Protein AF-A0A4Q3UW95-F1 (afdb_monomer_lite)

Foldseek 3Di:
DDDDDDDDDDPVVVVVCVVVVVVVVVVVVVLQVVLVPADQVFDKDCPPAQQFPDVVLVVVLLLLVLVQQVVVCVVPVAGDAPVCLPAPNQPPDVHPDHPPSFFDCLQVRFDPNDPPDPRRGWDQQLNDAAALQRHHDGRDDDVQAKAWGIKRPRSQKTWTWGAHSSRDIDTDIFGFMWTQISVRDTDTHTQQAWFWDDPDPPDIDTDHPRHPRDDPPTDGPVVVVVVVVVVVVVVVVVVPDPD

Secondary structure (DSSP, 8-state):
---------SHHHHHHHHHHHHHHHHHHHHHHHHHHTS-TT-EEESTT-PPPPPHHHHHHHHHHHHHHHHHHHHHHSSPPPHHHHSTTTTSSSS----HHHHB-GGGGG-TT--TTSS--B-B-GGGSSS-TTS----SSPPTT---EEEE-TTTTEEEEEEE-TTS-EEEEEEE-EEEEETTS-EEEE-GGGSEEEESSSS-EEEE-TT-TTPPTTPEEHHHHHHHHHHHHHHHHHHTS---

Radius of gyration: 25.53 Å; chains: 1; bounding box: 50×77×76 Å

pLDDT: mean 72.85, std 19.27, range [31.11, 97.69]

Sequence (243 aa):
MKRRPFVIVGIGLALGATLFGTLLLKRREQLRWYGQDVPESGLVLNPKGANPGDPLNAERDFARIYQGMIAFRKQFGRLPTAKELDVERLQSGPFPLRQEDLESPDYKLADGVKLDTDHKGYVYDYWVPPRLNGKPKPAYPAPGERDVWISSGDIYIRRHQVVYPDLHSEMNITGCYVVLWSDGKIERIKPGDV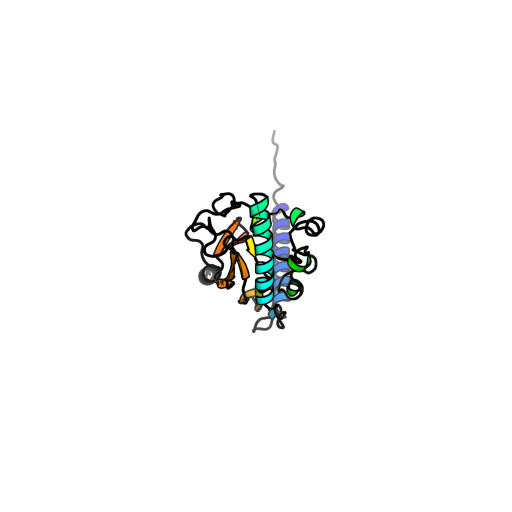LTYADSATSTSYTYPGAAGNPAGLVTQRENQKLVIAKMRDTKNKIVYAD

Structure (mmCIF, N/CA/C/O backbone):
data_AF-A0A4Q3UW95-F1
#
_entry.id   AF-A0A4Q3UW95-F1
#
loop_
_atom_site.group_PDB
_atom_site.id
_atom_site.type_symbol
_atom_site.label_atom_id
_atom_site.label_alt_id
_atom_site.label_comp_id
_atom_site.label_asym_id
_atom_site.label_entity_id
_atom_site.label_seq_id
_atom_site.pdbx_PDB_ins_code
_atom_site.Cartn_x
_atom_site.Cartn_y
_atom_site.Cartn_z
_atom_site.occupancy
_atom_site.B_iso_or_equiv
_atom_site.auth_seq_id
_atom_site.auth_comp_id
_atom_site.auth_asym_id
_atom_site.auth_atom_id
_atom_site.pdbx_PDB_model_num
ATOM 1 N N . MET A 1 1 ? 8.356 66.064 -43.106 1.00 42.41 1 MET A N 1
ATOM 2 C CA . MET A 1 1 ? 7.622 64.815 -43.429 1.00 42.41 1 MET A CA 1
ATOM 3 C C . MET A 1 1 ? 8.625 63.710 -43.748 1.00 42.41 1 MET A C 1
ATOM 5 O O . MET A 1 1 ? 9.659 64.027 -44.314 1.00 42.41 1 MET A O 1
ATOM 9 N N . LYS A 1 2 ? 8.268 62.455 -43.433 1.00 31.55 2 LYS A N 1
ATOM 10 C CA . LYS A 1 2 ? 8.994 61.175 -43.627 1.00 31.55 2 LYS A CA 1
ATOM 11 C C . LYS A 1 2 ? 9.946 60.732 -42.502 1.00 31.55 2 LYS A C 1
ATOM 13 O O . LYS A 1 2 ? 11.159 60.856 -42.587 1.00 31.55 2 LYS A O 1
ATOM 18 N N . ARG A 1 3 ? 9.342 60.096 -41.489 1.00 35.94 3 ARG A N 1
ATOM 19 C CA . ARG A 1 3 ? 9.960 59.011 -40.709 1.00 35.94 3 ARG A CA 1
ATOM 20 C C . ARG A 1 3 ? 10.053 57.759 -41.599 1.00 35.94 3 ARG A C 1
ATOM 22 O O . ARG A 1 3 ? 9.087 57.454 -42.296 1.00 35.94 3 ARG A O 1
ATOM 29 N N . ARG A 1 4 ? 11.166 57.026 -41.543 1.00 31.97 4 ARG A N 1
ATOM 30 C CA . ARG A 1 4 ? 11.250 55.610 -41.945 1.00 31.97 4 ARG A CA 1
ATOM 31 C C . ARG A 1 4 ? 11.573 54.782 -40.690 1.00 31.97 4 ARG A C 1
ATOM 33 O O . ARG A 1 4 ? 12.520 55.151 -39.999 1.00 31.97 4 ARG A O 1
ATOM 40 N N . PRO A 1 5 ? 10.805 53.728 -40.364 1.00 45.56 5 PRO A N 1
ATOM 41 C CA . PRO A 1 5 ? 11.199 52.693 -39.411 1.00 45.56 5 PRO A CA 1
ATOM 42 C C . PRO A 1 5 ? 11.880 51.520 -40.149 1.00 45.56 5 PRO A C 1
ATOM 44 O O . PRO A 1 5 ? 12.022 51.577 -41.368 1.00 45.56 5 PRO A O 1
ATOM 47 N N . PHE A 1 6 ? 12.226 50.460 -39.406 1.00 34.28 6 PHE A N 1
ATOM 48 C CA . PHE A 1 6 ? 12.934 49.226 -39.809 1.00 34.28 6 PHE A CA 1
ATOM 49 C C . PHE A 1 6 ? 14.462 49.415 -39.851 1.00 34.28 6 PHE A C 1
ATOM 51 O O . PHE A 1 6 ? 14.967 50.253 -40.581 1.00 34.28 6 PHE A O 1
ATOM 58 N N . VAL A 1 7 ? 15.269 48.734 -39.030 1.00 33.72 7 VAL A N 1
ATOM 59 C CA . VAL A 1 7 ? 15.366 47.274 -38.877 1.00 33.72 7 VAL A CA 1
ATOM 60 C C . VAL A 1 7 ? 15.800 46.912 -37.444 1.00 33.72 7 VAL A C 1
ATOM 62 O O . VAL A 1 7 ? 16.927 47.194 -37.057 1.00 33.72 7 VAL A O 1
ATOM 65 N N . ILE A 1 8 ? 14.944 46.233 -36.674 1.00 37.50 8 ILE A N 1
ATOM 66 C CA . ILE A 1 8 ? 15.361 45.354 -35.560 1.00 37.50 8 ILE A CA 1
ATOM 67 C C . ILE A 1 8 ? 14.500 44.088 -35.641 1.00 37.50 8 ILE A C 1
ATOM 69 O O . ILE A 1 8 ? 13.637 43.838 -34.813 1.00 37.50 8 ILE A O 1
ATOM 73 N N . VAL A 1 9 ? 14.685 43.304 -36.700 1.00 41.56 9 VAL A N 1
ATOM 74 C CA . VAL A 1 9 ? 14.233 41.908 -36.762 1.00 41.56 9 VAL A CA 1
ATOM 75 C C . VAL A 1 9 ? 15.317 41.171 -37.534 1.00 41.56 9 VAL A C 1
ATOM 77 O O . VAL A 1 9 ? 15.365 41.221 -38.755 1.00 41.56 9 VAL A O 1
ATOM 80 N N . GLY A 1 10 ? 16.272 40.585 -36.821 1.00 35.28 10 GLY A N 1
ATOM 81 C CA . GLY A 1 10 ? 17.381 39.870 -37.460 1.00 35.28 10 GLY A CA 1
ATOM 82 C C . GLY A 1 10 ? 18.355 39.223 -36.483 1.00 35.28 10 GLY A C 1
ATOM 83 O O . GLY A 1 10 ? 18.965 38.216 -36.814 1.00 35.28 10 GLY A O 1
ATOM 84 N N . ILE A 1 11 ? 18.451 39.729 -35.250 1.00 36.66 11 ILE A N 1
ATOM 85 C CA . ILE A 1 11 ? 19.423 39.215 -34.269 1.00 36.66 11 ILE A CA 1
ATOM 86 C C . ILE A 1 11 ? 18.797 38.170 -33.319 1.00 36.66 11 ILE A C 1
ATOM 88 O O . ILE A 1 11 ? 19.491 37.279 -32.837 1.00 36.66 11 ILE A O 1
ATOM 92 N N . GLY A 1 12 ? 17.472 38.192 -33.114 1.00 31.11 12 GLY A N 1
ATOM 93 C CA . GLY A 1 12 ? 16.784 37.256 -32.207 1.00 31.11 12 GLY A CA 1
ATOM 94 C C . GLY A 1 12 ? 16.615 35.823 -32.736 1.00 31.11 12 GLY A C 1
ATOM 95 O O . GLY A 1 12 ? 16.634 34.879 -31.952 1.00 31.11 12 GLY A O 1
ATOM 96 N N . LEU A 1 13 ? 16.492 35.634 -34.056 1.00 36.66 13 LEU A N 1
ATOM 97 C CA . LEU A 1 13 ? 16.282 34.307 -34.659 1.00 36.66 13 LEU A CA 1
ATOM 98 C C . LEU A 1 13 ? 17.583 33.508 -34.806 1.00 36.66 13 LEU A C 1
ATOM 100 O O . LEU A 1 13 ? 17.576 32.296 -34.601 1.00 36.66 13 LEU A O 1
ATOM 104 N N . ALA A 1 14 ? 18.703 34.179 -35.091 1.00 39.41 14 ALA A N 1
ATOM 105 C CA . ALA A 1 14 ? 20.000 33.519 -35.202 1.00 39.41 14 ALA A CA 1
ATOM 106 C C . ALA A 1 14 ? 20.449 32.963 -33.844 1.00 39.41 14 ALA A C 1
ATOM 108 O O . ALA A 1 14 ? 20.743 31.780 -33.751 1.00 39.41 14 ALA A O 1
ATOM 109 N N . LEU A 1 15 ? 20.394 33.761 -32.770 1.00 37.69 15 LEU A N 1
ATOM 110 C CA . LEU A 1 15 ? 20.792 33.312 -31.428 1.00 37.69 15 LEU A CA 1
ATOM 111 C C . LEU A 1 15 ? 19.876 32.214 -30.865 1.00 37.69 15 LEU A C 1
ATOM 113 O O . LEU A 1 15 ? 20.366 31.301 -30.204 1.00 37.69 15 LEU A O 1
ATOM 117 N N . GLY A 1 16 ? 18.572 32.257 -31.166 1.00 34.72 16 GLY A N 1
ATOM 118 C CA . GLY A 1 16 ? 17.627 31.203 -30.786 1.00 34.72 16 GLY A CA 1
ATOM 119 C C . GLY A 1 16 ? 17.902 29.870 -31.490 1.00 34.72 16 GLY A C 1
ATOM 120 O O . GLY A 1 16 ? 17.883 28.824 -30.843 1.00 34.72 16 GLY A O 1
ATOM 121 N N . ALA A 1 17 ? 18.234 29.897 -32.785 1.00 44.00 17 ALA A N 1
ATOM 122 C CA . ALA A 1 17 ? 18.588 28.697 -33.543 1.00 44.00 17 ALA A CA 1
ATOM 123 C C . ALA A 1 17 ? 19.939 28.104 -33.104 1.00 44.00 17 ALA A C 1
ATOM 125 O O . ALA A 1 17 ? 20.056 26.883 -32.999 1.00 44.00 17 ALA A O 1
ATOM 126 N N . THR A 1 18 ? 20.937 28.934 -32.771 1.00 46.72 18 THR A N 1
ATOM 127 C CA . THR A 1 18 ? 22.230 28.441 -32.266 1.00 46.72 18 THR A CA 1
ATOM 128 C C . THR A 1 18 ? 22.118 27.884 -30.849 1.00 46.72 18 THR A C 1
ATOM 130 O O . THR A 1 18 ? 22.712 26.843 -30.569 1.00 46.72 18 THR A O 1
ATOM 133 N N . LEU A 1 19 ? 21.330 28.503 -29.955 1.00 43.97 19 LEU A N 1
ATOM 134 C CA . LEU A 1 19 ? 21.086 27.952 -28.614 1.00 43.97 19 LEU A CA 1
ATOM 135 C C . LEU A 1 19 ? 20.279 26.651 -28.672 1.00 43.97 19 LEU A C 1
ATOM 137 O O . LEU A 1 19 ? 20.621 25.698 -27.982 1.00 43.97 19 LEU A O 1
ATOM 141 N N . PHE A 1 20 ? 19.243 26.574 -29.511 1.00 40.66 20 PHE A N 1
ATOM 142 C CA . PHE A 1 20 ? 18.432 25.361 -29.653 1.00 40.66 20 PHE A CA 1
ATOM 143 C C . PHE A 1 20 ? 19.210 24.231 -30.345 1.00 40.66 20 PHE A C 1
ATOM 145 O O . PHE A 1 20 ? 19.153 23.083 -29.909 1.00 40.66 20 PHE A O 1
ATOM 152 N N . GLY A 1 21 ? 20.011 24.560 -31.363 1.00 41.50 21 GLY A N 1
ATOM 153 C CA . GLY A 1 21 ? 20.914 23.629 -32.039 1.00 41.50 21 GLY A CA 1
ATOM 154 C C . GLY A 1 21 ? 22.006 23.092 -31.116 1.00 41.50 21 GLY A C 1
ATOM 155 O O . GLY A 1 21 ? 22.233 21.887 -31.091 1.00 41.50 21 GLY A O 1
ATOM 156 N N . THR A 1 22 ? 22.628 23.942 -30.294 1.00 44.97 22 THR A N 1
ATOM 157 C CA . THR A 1 22 ? 23.629 23.505 -29.301 1.00 44.97 22 THR A CA 1
ATOM 158 C C . THR A 1 22 ? 23.010 22.737 -28.135 1.00 44.97 22 THR A C 1
ATOM 160 O O . THR A 1 22 ? 23.644 21.806 -27.645 1.00 44.97 22 THR A O 1
ATOM 163 N N . LEU A 1 23 ? 21.770 23.036 -27.725 1.00 44.88 23 LEU A N 1
ATOM 164 C CA . LEU A 1 23 ? 21.039 22.221 -26.747 1.00 44.88 23 LEU A CA 1
ATOM 165 C C . LEU A 1 23 ? 20.693 20.837 -27.311 1.00 44.88 23 LEU A C 1
ATOM 167 O O . LEU A 1 23 ? 20.846 19.838 -26.616 1.00 44.88 23 LEU A O 1
ATOM 171 N N . LEU A 1 24 ? 20.250 20.766 -28.569 1.00 47.78 24 LEU A N 1
ATOM 172 C CA . LEU A 1 24 ? 19.953 19.508 -29.258 1.00 47.78 24 LEU A CA 1
ATOM 173 C C . LEU A 1 24 ? 21.215 18.690 -29.541 1.00 47.78 24 LEU A C 1
ATOM 175 O O . LEU A 1 24 ? 21.170 17.469 -29.413 1.00 47.78 24 LEU A O 1
ATOM 179 N N . LEU A 1 25 ? 22.330 19.342 -29.879 1.00 48.50 25 LEU A N 1
ATOM 180 C CA . LEU A 1 25 ? 23.643 18.711 -30.030 1.00 48.50 25 LEU A CA 1
ATOM 181 C C . LEU A 1 25 ? 24.172 18.212 -28.688 1.00 48.50 25 LEU A C 1
ATOM 183 O O . LEU A 1 25 ? 24.501 17.039 -28.608 1.00 48.50 25 LEU A O 1
ATOM 187 N N . LYS A 1 26 ? 24.136 19.015 -27.615 1.00 45.97 26 LYS A N 1
ATOM 188 C CA . LYS A 1 26 ? 24.507 18.558 -26.264 1.00 45.97 26 LYS A CA 1
ATOM 189 C C . LYS A 1 26 ? 23.620 17.425 -25.773 1.00 45.97 26 LYS A C 1
ATOM 191 O O . LYS A 1 26 ? 24.124 16.496 -25.159 1.00 45.97 26 LYS A O 1
ATOM 196 N N . ARG A 1 27 ? 22.316 17.463 -26.063 1.00 45.06 27 ARG A N 1
ATOM 197 C CA . ARG A 1 27 ? 21.407 16.359 -25.746 1.00 45.06 27 ARG A CA 1
ATOM 198 C C . ARG A 1 27 ? 21.763 15.131 -26.581 1.00 45.06 27 ARG A C 1
ATOM 200 O O . ARG A 1 27 ? 21.911 14.068 -26.011 1.00 45.06 27 ARG A O 1
ATOM 207 N N . ARG A 1 28 ? 21.992 15.248 -27.893 1.00 43.69 28 ARG A N 1
ATOM 208 C CA . ARG A 1 28 ? 22.453 14.128 -28.742 1.00 43.69 28 ARG A CA 1
ATOM 209 C C . ARG A 1 28 ? 23.816 13.576 -28.327 1.00 43.69 28 ARG A C 1
ATOM 211 O O . ARG A 1 28 ? 24.004 12.371 -28.407 1.00 43.69 28 ARG A O 1
ATOM 218 N N . GLU A 1 29 ? 24.743 14.417 -27.887 1.00 42.50 29 GLU A N 1
ATOM 219 C CA . GLU A 1 29 ? 26.064 14.024 -27.392 1.00 42.50 29 GLU A CA 1
ATOM 220 C C . GLU A 1 29 ? 25.981 13.372 -26.013 1.00 42.50 29 GLU A C 1
ATOM 222 O O . GLU A 1 29 ? 26.620 12.349 -25.808 1.00 42.50 29 GLU A O 1
ATOM 227 N N . GLN A 1 30 ? 25.139 13.879 -25.106 1.00 44.59 30 GLN A N 1
ATOM 228 C CA . GLN A 1 30 ? 24.832 13.211 -23.838 1.00 44.59 30 GLN A CA 1
ATOM 229 C C . GLN A 1 30 ? 24.166 11.855 -24.082 1.00 44.59 30 GLN A C 1
ATOM 231 O O . GLN A 1 30 ? 24.591 10.862 -23.510 1.00 44.59 30 GLN A O 1
ATOM 236 N N . LEU A 1 31 ? 23.171 11.780 -24.970 1.00 43.75 31 LEU A N 1
ATOM 237 C CA . LEU A 1 31 ? 22.504 10.526 -25.336 1.00 43.75 31 LEU A CA 1
ATOM 238 C C . LEU A 1 31 ? 23.479 9.554 -26.040 1.00 43.75 31 LEU A C 1
ATOM 240 O O . LEU A 1 31 ? 23.407 8.355 -25.795 1.00 43.75 31 LEU A O 1
ATOM 244 N N . ARG A 1 32 ? 24.431 10.052 -26.850 1.00 43.19 32 ARG A N 1
ATOM 245 C CA . ARG A 1 32 ? 25.533 9.251 -27.424 1.00 43.19 32 ARG A CA 1
ATOM 246 C C . ARG A 1 32 ? 26.478 8.718 -26.349 1.00 43.19 32 ARG A C 1
ATOM 248 O O . ARG A 1 32 ? 26.824 7.548 -26.411 1.00 43.19 32 ARG A O 1
ATOM 255 N N . TRP A 1 33 ? 26.862 9.541 -25.375 1.00 39.09 33 TRP A N 1
ATOM 256 C CA . TRP A 1 33 ? 27.719 9.124 -24.262 1.00 39.09 33 TRP A CA 1
ATOM 257 C C . TRP A 1 33 ? 27.033 8.090 -23.360 1.00 39.09 33 TRP A C 1
ATOM 259 O O . TRP A 1 33 ? 27.667 7.121 -22.968 1.00 39.09 33 TRP A O 1
ATOM 269 N N . TYR A 1 34 ? 25.731 8.231 -23.089 1.00 44.84 34 TYR A N 1
ATOM 270 C CA . TYR A 1 34 ? 24.979 7.233 -22.320 1.00 44.84 34 TYR A CA 1
ATOM 271 C C . TYR A 1 34 ? 24.711 5.934 -23.095 1.00 44.84 34 TYR A C 1
ATOM 273 O O . TYR A 1 34 ? 24.560 4.898 -22.463 1.00 44.84 34 TYR A O 1
ATOM 281 N N . GLY A 1 35 ? 24.637 5.969 -24.431 1.00 43.00 35 GLY A N 1
ATOM 282 C CA . GLY A 1 35 ? 24.361 4.790 -25.262 1.00 43.00 35 GLY A CA 1
ATOM 283 C C . GLY A 1 35 ? 25.598 3.993 -25.696 1.00 43.00 35 GLY A C 1
ATOM 284 O O . GLY A 1 35 ? 25.463 2.812 -25.995 1.00 43.00 35 GLY A O 1
ATOM 285 N N . GLN A 1 36 ? 26.793 4.601 -25.731 1.00 46.53 36 GLN A N 1
ATOM 286 C CA . GLN A 1 36 ? 28.024 3.931 -26.188 1.00 46.53 36 GLN A CA 1
ATOM 287 C C . GLN A 1 36 ? 28.609 2.927 -25.180 1.00 46.53 36 GLN A C 1
ATOM 289 O O . GLN A 1 36 ? 29.277 1.988 -25.605 1.00 46.53 36 GLN A O 1
ATOM 294 N N . ASP A 1 37 ? 28.300 3.070 -23.888 1.00 55.00 37 ASP A N 1
ATOM 295 C CA . ASP A 1 37 ? 28.730 2.141 -22.827 1.00 55.00 37 ASP A CA 1
ATOM 296 C C . ASP A 1 37 ? 27.642 1.120 -22.438 1.00 55.00 37 ASP A C 1
ATOM 298 O O . ASP A 1 37 ? 27.841 0.277 -21.559 1.00 55.00 37 ASP A O 1
ATOM 302 N N . VAL A 1 38 ? 26.469 1.186 -23.075 1.00 51.44 38 VAL A N 1
ATOM 303 C CA . VAL A 1 38 ? 25.374 0.238 -22.856 1.00 51.44 38 VAL A CA 1
ATOM 304 C C . VAL A 1 38 ? 25.558 -0.930 -23.829 1.00 51.44 38 VAL A C 1
ATOM 306 O O . VAL A 1 38 ? 25.526 -0.711 -25.040 1.00 51.44 38 VAL A O 1
ATOM 309 N N . PRO A 1 39 ? 25.754 -2.173 -23.350 1.00 64.88 39 PRO A N 1
ATOM 310 C CA . PRO A 1 39 ? 25.915 -3.320 -24.240 1.00 64.88 39 PRO A CA 1
ATOM 311 C C . PRO A 1 39 ? 24.647 -3.540 -25.077 1.00 64.88 39 PRO A C 1
ATOM 313 O O . PRO A 1 39 ? 23.554 -3.158 -24.663 1.00 64.88 39 PRO A O 1
ATOM 316 N N . GLU A 1 40 ? 24.760 -4.206 -26.232 1.00 68.94 40 GLU A N 1
ATOM 317 C CA . GLU A 1 40 ? 23.595 -4.524 -27.083 1.00 68.94 40 GLU A CA 1
ATOM 318 C C . GLU A 1 40 ? 22.516 -5.323 -26.333 1.00 68.94 40 GLU A C 1
ATOM 320 O O . GLU A 1 40 ? 21.325 -5.159 -26.587 1.00 68.94 40 GLU A O 1
ATOM 325 N N . SER A 1 41 ? 22.924 -6.134 -25.351 1.00 67.94 41 SER A N 1
ATOM 326 C CA . SER A 1 41 ? 22.025 -6.854 -24.441 1.00 67.94 41 SER A CA 1
ATOM 327 C C . SER A 1 41 ? 21.265 -5.950 -23.458 1.00 67.94 41 SER A C 1
ATOM 329 O O . SER A 1 41 ? 20.417 -6.438 -22.714 1.00 67.94 41 SER A O 1
ATOM 331 N N . GLY A 1 42 ? 21.588 -4.659 -23.423 1.00 66.56 42 GLY A N 1
ATOM 332 C CA . GLY A 1 42 ? 21.107 -3.682 -22.460 1.00 66.56 42 GLY A CA 1
ATOM 333 C C . GLY A 1 42 ? 21.896 -3.682 -21.147 1.00 66.56 42 GLY A C 1
ATOM 334 O O . GLY A 1 42 ? 22.432 -4.696 -20.692 1.00 66.56 42 GLY A O 1
ATOM 335 N N . LEU A 1 43 ? 21.968 -2.510 -20.524 1.00 67.75 43 LEU A N 1
ATOM 336 C CA . LEU A 1 43 ? 22.512 -2.282 -19.195 1.00 67.75 43 LEU A CA 1
ATOM 337 C C . LEU A 1 43 ? 21.438 -2.618 -18.161 1.00 67.75 43 LEU A C 1
ATOM 339 O O . LEU A 1 43 ? 20.425 -1.925 -18.052 1.00 67.75 43 LEU A O 1
ATOM 343 N N . VAL A 1 44 ? 21.678 -3.666 -17.377 1.00 68.69 44 VAL A N 1
ATOM 344 C CA . VAL A 1 44 ? 20.821 -4.019 -16.244 1.00 68.69 44 VAL A CA 1
ATOM 345 C C . VAL A 1 44 ? 21.098 -3.046 -15.100 1.00 68.69 44 VAL A C 1
ATOM 347 O O . VAL A 1 44 ? 22.168 -3.065 -14.492 1.00 68.69 44 VAL A O 1
ATOM 350 N N . LEU A 1 45 ? 20.124 -2.198 -14.788 1.00 63.50 45 LEU A N 1
ATOM 351 C CA . LEU A 1 45 ? 20.128 -1.387 -13.581 1.00 63.50 45 LEU A CA 1
ATOM 352 C C . LEU A 1 45 ? 19.726 -2.287 -12.404 1.00 63.50 45 LEU A C 1
ATOM 354 O O . LEU A 1 45 ? 18.673 -2.921 -12.434 1.00 63.50 45 LEU A O 1
ATOM 358 N N . ASN A 1 46 ? 20.580 -2.338 -11.377 1.00 62.59 46 ASN A N 1
ATOM 359 C CA . ASN A 1 46 ? 20.460 -3.205 -10.195 1.00 62.59 46 ASN A CA 1
ATOM 360 C C . ASN A 1 46 ? 20.585 -4.728 -10.472 1.00 62.59 46 ASN A C 1
ATOM 362 O O . ASN A 1 46 ? 19.708 -5.502 -10.093 1.00 62.59 46 ASN A O 1
ATOM 366 N N . PRO A 1 47 ? 21.687 -5.207 -11.086 1.00 53.03 47 PRO A N 1
ATOM 367 C CA . PRO A 1 47 ? 21.827 -6.603 -11.523 1.00 53.03 47 PRO A CA 1
ATOM 368 C C . PRO A 1 47 ? 21.892 -7.622 -10.380 1.00 53.03 47 PRO A C 1
ATOM 370 O O . PRO A 1 47 ? 21.695 -8.811 -10.609 1.00 53.03 47 PRO A O 1
ATOM 373 N N . LYS A 1 48 ? 22.193 -7.178 -9.155 1.00 49.94 48 LYS A N 1
ATOM 374 C CA . LYS A 1 48 ? 22.190 -8.051 -7.977 1.00 49.94 48 LYS A CA 1
ATOM 375 C C . LYS A 1 48 ? 20.821 -8.116 -7.303 1.00 49.94 48 LYS A C 1
ATOM 377 O O . LYS A 1 48 ? 20.604 -9.071 -6.565 1.00 49.94 48 LYS A O 1
ATOM 382 N N . GLY A 1 49 ? 19.936 -7.138 -7.558 1.00 49.06 49 GLY A N 1
ATOM 383 C CA . GLY A 1 49 ? 18.762 -6.858 -6.730 1.00 49.06 49 GLY A CA 1
ATOM 384 C C . GLY A 1 49 ? 19.151 -6.654 -5.260 1.00 49.06 49 GLY A C 1
ATOM 385 O O . GLY A 1 49 ? 20.155 -7.176 -4.778 1.00 49.06 49 GLY A O 1
ATOM 386 N N . ALA A 1 50 ? 18.364 -5.946 -4.462 1.00 56.62 50 ALA A N 1
ATOM 387 C CA . ALA A 1 50 ? 18.355 -6.346 -3.057 1.00 56.62 50 ALA A CA 1
ATOM 388 C C . ALA A 1 50 ? 17.619 -7.710 -2.969 1.00 56.62 50 ALA A C 1
ATOM 390 O O . ALA A 1 50 ? 16.792 -8.030 -3.825 1.00 56.62 50 ALA A O 1
ATOM 391 N N . ASN A 1 51 ? 17.797 -8.518 -1.922 1.00 61.41 51 ASN A N 1
ATOM 392 C CA . ASN A 1 51 ? 16.839 -9.599 -1.612 1.00 61.41 51 ASN A CA 1
ATOM 393 C C . ASN A 1 51 ? 15.697 -8.987 -0.802 1.00 61.41 51 ASN A C 1
ATOM 395 O O . ASN A 1 51 ? 16.002 -8.382 0.225 1.00 61.41 51 ASN A O 1
ATOM 399 N N . PRO A 1 52 ? 14.435 -9.002 -1.280 1.00 67.19 52 PRO A N 1
ATOM 400 C CA . PRO A 1 52 ? 13.391 -8.278 -0.569 1.00 67.19 52 PRO A CA 1
ATOM 401 C C . PRO A 1 52 ? 13.201 -8.984 0.758 1.00 67.19 52 PRO A C 1
ATOM 403 O O . PRO A 1 52 ? 13.384 -10.202 0.837 1.00 67.19 52 PRO A O 1
ATOM 406 N N . GLY A 1 53 ? 12.874 -8.218 1.798 1.00 73.31 53 GLY A N 1
ATOM 407 C CA . GLY A 1 53 ? 12.441 -8.822 3.050 1.00 73.31 53 GLY A CA 1
ATOM 408 C C . GLY A 1 53 ? 11.286 -9.798 2.810 1.00 73.31 53 GLY A C 1
ATOM 409 O O . GLY A 1 53 ? 10.670 -9.816 1.740 1.00 73.31 53 GLY A O 1
ATOM 410 N N . ASP A 1 54 ? 10.982 -10.629 3.796 1.00 88.38 54 ASP A N 1
ATOM 411 C CA . ASP A 1 54 ? 9.869 -11.566 3.682 1.00 88.38 54 ASP A CA 1
ATOM 412 C C . ASP A 1 54 ? 8.537 -10.813 3.868 1.00 88.38 54 ASP A C 1
ATOM 414 O O . ASP A 1 54 ? 8.317 -10.249 4.942 1.00 88.38 54 ASP A O 1
ATOM 418 N N . PRO A 1 55 ? 7.605 -10.824 2.891 1.00 91.25 55 PRO A N 1
ATOM 419 C CA . PRO A 1 55 ? 6.290 -10.204 3.057 1.00 91.25 55 PRO A CA 1
ATOM 420 C C . PRO A 1 55 ? 5.494 -10.746 4.258 1.00 91.25 55 PRO A C 1
ATOM 422 O O . PRO A 1 55 ? 4.587 -10.068 4.739 1.00 91.25 55 PRO A O 1
ATOM 425 N N . LEU A 1 56 ? 5.828 -11.942 4.774 1.00 92.00 56 LEU A N 1
ATOM 426 C CA . LEU A 1 56 ? 5.260 -12.467 6.024 1.00 92.00 56 LEU A CA 1
ATOM 427 C C . LEU A 1 56 ? 5.555 -11.572 7.237 1.00 92.00 56 LEU A C 1
ATOM 429 O O . LEU A 1 56 ? 4.785 -11.597 8.198 1.00 92.00 56 LEU A O 1
ATOM 433 N N . ASN A 1 57 ? 6.638 -10.790 7.216 1.00 90.75 57 ASN A N 1
ATOM 434 C CA . ASN A 1 57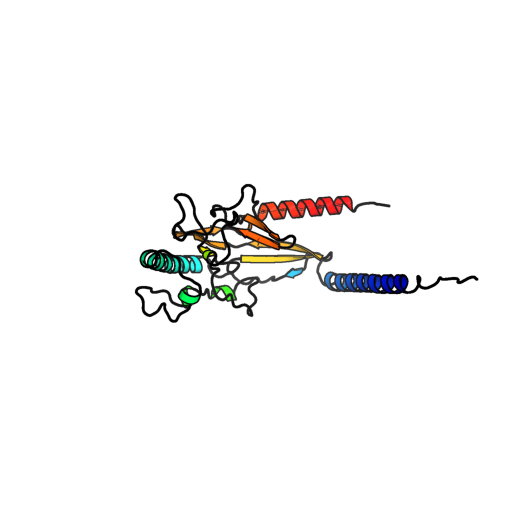 ? 6.945 -9.833 8.277 1.00 90.75 57 ASN A CA 1
ATOM 435 C C . ASN A 1 57 ? 5.858 -8.756 8.349 1.00 90.75 57 ASN A C 1
ATOM 437 O O . ASN A 1 57 ? 5.214 -8.611 9.387 1.00 90.75 57 ASN A O 1
ATOM 441 N N . ALA A 1 58 ? 5.557 -8.104 7.222 1.00 91.94 58 ALA A N 1
ATOM 442 C CA . ALA A 1 58 ? 4.489 -7.110 7.165 1.00 91.94 58 ALA A CA 1
ATOM 443 C C . ALA A 1 58 ? 3.112 -7.687 7.495 1.00 91.94 58 ALA A C 1
ATOM 445 O O . ALA A 1 58 ? 2.319 -7.011 8.137 1.00 91.94 58 ALA A O 1
ATOM 446 N N . GLU A 1 59 ? 2.812 -8.936 7.132 1.00 94.44 59 GLU A N 1
ATOM 447 C CA . GLU A 1 59 ? 1.548 -9.562 7.546 1.00 94.44 59 GLU A CA 1
ATOM 448 C C . GLU A 1 59 ? 1.428 -9.685 9.068 1.00 94.44 59 GLU A C 1
ATOM 450 O O . GLU A 1 59 ? 0.376 -9.394 9.642 1.00 94.44 59 GLU A O 1
ATOM 455 N N . ARG A 1 60 ? 2.509 -10.097 9.739 1.00 92.12 60 ARG A N 1
ATOM 456 C CA . ARG A 1 60 ? 2.540 -10.196 11.204 1.00 92.12 60 ARG A CA 1
ATOM 457 C C . ARG A 1 60 ? 2.410 -8.823 11.850 1.00 92.12 60 ARG A C 1
ATOM 459 O O . ARG A 1 60 ? 1.667 -8.688 12.823 1.00 92.12 60 ARG A O 1
ATOM 466 N N . ASP A 1 61 ? 3.094 -7.824 11.308 1.00 91.38 61 ASP A N 1
ATOM 467 C CA . ASP A 1 61 ? 3.045 -6.455 11.816 1.00 91.38 61 ASP A CA 1
ATOM 468 C C . ASP A 1 61 ? 1.653 -5.851 11.608 1.00 91.38 61 ASP A C 1
ATOM 470 O O . ASP A 1 61 ? 1.047 -5.354 12.554 1.00 91.38 61 ASP A O 1
ATOM 474 N N . PHE A 1 62 ? 1.068 -5.999 10.417 1.00 94.06 62 PHE A N 1
ATOM 475 C CA . PHE A 1 62 ? -0.281 -5.523 10.099 1.00 94.06 62 PHE A CA 1
ATOM 476 C C . PHE A 1 62 ? -1.347 -6.174 10.967 1.00 94.06 62 PHE A C 1
ATOM 478 O O . PHE A 1 62 ? -2.284 -5.493 11.378 1.00 94.06 62 PHE A O 1
ATOM 485 N N . ALA A 1 63 ? -1.203 -7.458 11.302 1.00 92.69 63 ALA A N 1
ATOM 486 C CA . ALA A 1 63 ? -2.112 -8.112 12.233 1.00 92.69 63 ALA A CA 1
ATOM 487 C C . ALA A 1 63 ? -2.064 -7.452 13.623 1.00 92.69 63 ALA A C 1
ATOM 489 O O . ALA A 1 63 ? -3.118 -7.199 14.212 1.00 92.69 63 ALA A O 1
ATOM 490 N N . ARG A 1 64 ? -0.867 -7.119 14.133 1.00 88.62 64 ARG A N 1
ATOM 491 C CA . ARG A 1 64 ? -0.704 -6.404 15.413 1.00 88.62 64 ARG A CA 1
ATOM 492 C C . ARG A 1 64 ? -1.248 -4.978 15.329 1.00 88.62 64 ARG A C 1
ATOM 494 O O . ARG A 1 64 ? -2.064 -4.592 16.168 1.00 88.62 64 ARG A O 1
ATOM 501 N N . ILE A 1 65 ? -0.873 -4.233 14.287 1.00 89.62 65 ILE A N 1
ATOM 502 C CA . ILE A 1 65 ? -1.338 -2.862 14.053 1.00 89.62 65 ILE A CA 1
ATOM 503 C C . ILE A 1 65 ? -2.866 -2.813 13.948 1.00 89.62 65 ILE A C 1
ATOM 505 O O . ILE A 1 65 ? -3.489 -1.953 14.568 1.00 89.62 65 ILE A O 1
ATOM 509 N N . TYR A 1 66 ? -3.491 -3.758 13.238 1.00 91.56 66 TYR A N 1
ATOM 510 C CA . TYR A 1 66 ? -4.945 -3.827 13.099 1.00 91.56 66 TYR A CA 1
ATOM 511 C C . TYR A 1 66 ? -5.650 -3.958 14.451 1.00 91.56 66 TYR A C 1
ATOM 513 O O . TYR A 1 66 ? -6.605 -3.225 14.714 1.00 91.56 66 TYR A O 1
ATOM 521 N N . GLN A 1 67 ? -5.174 -4.845 15.334 1.00 88.56 67 GLN A N 1
ATOM 522 C CA . GLN A 1 67 ? -5.758 -4.994 16.673 1.00 88.56 67 GLN A CA 1
ATOM 523 C C . GLN A 1 67 ? -5.680 -3.689 17.467 1.00 88.56 67 GLN A C 1
ATOM 525 O O . GLN A 1 67 ? -6.672 -3.290 18.084 1.00 88.56 67 GLN A O 1
ATOM 530 N N . GLY A 1 68 ? -4.546 -2.987 17.374 1.00 85.94 68 GLY A N 1
ATOM 531 C CA . GLY A 1 68 ? -4.411 -1.627 17.879 1.00 85.94 68 GLY A CA 1
ATOM 532 C C . GLY A 1 68 ? -5.473 -0.714 17.267 1.00 85.94 68 GLY A C 1
ATOM 533 O O . GLY A 1 68 ? -6.386 -0.263 17.951 1.00 85.94 68 GLY A O 1
ATOM 534 N N . MET A 1 69 ? -5.438 -0.472 15.960 1.00 87.75 69 MET A N 1
ATOM 535 C CA . MET A 1 69 ? -6.372 0.441 15.291 1.00 87.75 69 MET A CA 1
ATOM 536 C C . MET A 1 69 ? -7.848 0.166 15.622 1.00 87.75 69 MET A C 1
ATOM 538 O O . MET A 1 69 ? -8.619 1.107 15.816 1.00 87.75 69 MET A O 1
ATOM 542 N N . ILE A 1 70 ? -8.250 -1.101 15.754 1.00 90.38 70 ILE A N 1
ATOM 543 C CA . ILE A 1 70 ? -9.605 -1.488 16.160 1.00 90.38 70 ILE A CA 1
ATOM 544 C C . ILE A 1 70 ? -9.914 -1.116 17.607 1.00 90.38 70 ILE A C 1
ATOM 546 O O . ILE A 1 70 ? -11.006 -0.603 17.864 1.00 90.38 70 ILE A O 1
ATOM 550 N N . ALA A 1 71 ? -9.000 -1.354 18.549 1.00 86.06 71 ALA A N 1
ATOM 551 C CA . ALA A 1 71 ? -9.176 -0.933 19.937 1.00 86.06 71 ALA A CA 1
ATOM 552 C C . ALA A 1 71 ? -9.344 0.593 20.031 1.00 86.06 71 ALA A C 1
ATOM 554 O O . ALA A 1 71 ? -10.283 1.072 20.669 1.00 86.06 71 ALA A O 1
ATOM 555 N N . PHE A 1 72 ? -8.521 1.348 19.294 1.00 86.75 72 PHE A N 1
ATOM 556 C CA . PHE A 1 72 ? -8.613 2.809 19.221 1.00 86.75 72 PHE A CA 1
ATOM 557 C C . PHE A 1 72 ? -9.969 3.230 18.650 1.00 86.75 72 PHE A C 1
ATOM 559 O O . PHE A 1 72 ? -10.681 4.053 19.226 1.00 86.75 72 PHE A O 1
ATOM 566 N N . ARG A 1 73 ? -10.370 2.608 17.537 1.00 89.12 73 ARG A N 1
ATOM 567 C CA . ARG A 1 73 ? -11.637 2.895 16.866 1.00 89.12 73 ARG A CA 1
ATOM 568 C C . ARG A 1 73 ? -12.849 2.618 17.752 1.00 89.12 73 ARG A C 1
ATOM 570 O O . ARG A 1 73 ? -13.791 3.409 17.737 1.00 89.12 73 ARG A O 1
ATOM 577 N N . LYS A 1 74 ? -12.828 1.536 18.536 1.00 89.31 74 LYS A N 1
ATOM 578 C CA . LYS A 1 74 ? -13.889 1.207 19.503 1.00 89.31 74 LYS A CA 1
ATOM 579 C C . LYS A 1 74 ? -13.981 2.239 20.627 1.00 89.31 74 LYS A C 1
ATOM 581 O O . LYS A 1 74 ? -15.085 2.580 21.030 1.00 89.31 74 LYS A O 1
ATOM 586 N N . GLN A 1 75 ? -12.845 2.742 21.108 1.00 86.25 75 GLN A N 1
ATOM 587 C CA . GLN A 1 75 ? -12.801 3.706 22.207 1.00 86.25 75 GLN A CA 1
ATOM 588 C C . GLN A 1 75 ? -13.173 5.132 21.773 1.00 86.25 75 GLN A C 1
ATOM 590 O O . GLN A 1 75 ? -13.885 5.825 22.494 1.00 86.25 75 GLN A O 1
ATOM 595 N N . PHE A 1 76 ? -12.699 5.578 20.606 1.00 88.06 76 PHE A N 1
ATOM 596 C CA . PHE A 1 76 ? -12.796 6.981 20.179 1.00 88.06 76 PHE A CA 1
ATOM 597 C C . PHE A 1 76 ? -13.746 7.219 18.998 1.00 88.06 76 PHE A C 1
ATOM 599 O O . PHE A 1 76 ? -13.937 8.362 18.590 1.00 88.06 76 PHE A O 1
ATOM 606 N N . GLY A 1 77 ? -14.310 6.167 18.399 1.00 88.94 77 GLY A N 1
ATOM 607 C CA . GLY A 1 77 ? -15.209 6.274 17.243 1.00 88.94 77 GLY A CA 1
ATOM 608 C C . GLY A 1 77 ? -14.531 6.700 15.931 1.00 88.94 77 GLY A C 1
ATOM 609 O O . GLY A 1 77 ? -15.219 6.921 14.937 1.00 88.94 77 GLY A O 1
ATOM 610 N N . ARG A 1 78 ? -13.196 6.804 15.900 1.00 89.12 78 ARG A N 1
ATOM 611 C CA . ARG A 1 78 ? -12.390 7.237 14.743 1.00 89.12 78 ARG A CA 1
ATOM 612 C C . ARG A 1 78 ? -11.071 6.470 14.651 1.00 89.12 78 ARG A C 1
ATOM 614 O O . ARG A 1 78 ? -10.706 5.780 15.592 1.00 89.12 78 ARG A O 1
ATOM 621 N N . LEU A 1 79 ? -10.345 6.612 13.544 1.00 87.25 79 LEU A N 1
ATOM 622 C CA . LEU A 1 79 ? -8.988 6.068 13.400 1.00 87.25 79 LEU A CA 1
ATOM 623 C C . LEU A 1 79 ? -7.932 7.004 14.029 1.00 87.25 79 LEU A C 1
ATOM 625 O O . LEU A 1 79 ? -8.193 8.210 14.155 1.00 87.25 79 LEU A O 1
ATOM 629 N N . PRO A 1 80 ? -6.764 6.475 14.445 1.00 84.81 80 PRO A N 1
ATOM 630 C CA . PRO A 1 80 ? -5.703 7.290 15.033 1.00 84.81 80 PRO A CA 1
ATOM 631 C C . PRO A 1 80 ? -5.033 8.185 13.982 1.00 84.81 80 PRO A C 1
ATOM 633 O O . PRO A 1 80 ? -4.861 7.796 12.830 1.00 84.81 80 PRO A O 1
ATOM 636 N N . THR A 1 81 ? -4.650 9.398 14.356 1.00 84.00 81 THR A N 1
ATOM 637 C CA . THR A 1 81 ? -3.859 10.312 13.511 1.00 84.00 81 THR A CA 1
ATOM 638 C C . THR A 1 81 ? -2.373 9.942 13.531 1.00 84.00 81 THR A C 1
ATOM 640 O O . THR A 1 81 ? -1.938 9.200 14.408 1.00 84.00 81 THR A O 1
ATOM 643 N N . ALA A 1 82 ? -1.572 10.511 12.621 1.00 79.06 82 ALA A N 1
ATOM 644 C CA . ALA A 1 82 ? -0.117 10.314 12.610 1.00 79.06 82 ALA A CA 1
ATOM 645 C C . ALA A 1 82 ? 0.536 10.612 13.969 1.00 79.06 82 ALA A C 1
ATOM 647 O O . ALA A 1 82 ? 1.295 9.799 14.478 1.00 79.06 82 ALA A O 1
ATOM 648 N N . LYS A 1 83 ? 0.143 11.715 14.620 1.00 77.38 83 LYS A N 1
ATOM 649 C CA . LYS A 1 83 ? 0.645 12.094 15.954 1.00 77.38 83 LYS A CA 1
ATOM 650 C C . LYS A 1 83 ? 0.225 11.139 17.072 1.00 77.38 83 LYS A C 1
ATOM 652 O O . LYS A 1 83 ? 0.847 11.123 18.122 1.00 77.38 83 LYS A O 1
ATOM 657 N N . GLU A 1 84 ? -0.869 10.402 16.898 1.00 79.31 84 GLU A N 1
ATOM 658 C CA . GLU A 1 84 ? -1.352 9.440 17.899 1.00 79.31 84 GLU A CA 1
ATOM 659 C C . GLU A 1 84 ? -0.720 8.061 17.734 1.00 79.31 84 GLU A C 1
ATOM 661 O O . GLU A 1 84 ? -0.763 7.270 18.671 1.00 79.31 84 GLU A O 1
ATOM 666 N N . LEU A 1 85 ? -0.126 7.793 16.568 1.00 75.81 85 LEU A N 1
ATOM 667 C CA . LEU A 1 85 ? 0.753 6.649 16.357 1.00 75.81 85 LEU A CA 1
ATOM 668 C C . LEU A 1 85 ? 2.225 6.970 16.683 1.00 75.81 85 LEU A C 1
ATOM 670 O O . LEU A 1 85 ? 3.032 6.055 16.748 1.00 75.81 85 LEU A O 1
ATOM 674 N N . ASP A 1 86 ? 2.576 8.232 16.947 1.00 68.25 86 ASP A N 1
ATOM 675 C CA . ASP A 1 86 ? 3.937 8.641 17.309 1.00 68.25 86 ASP A CA 1
ATOM 676 C C . ASP A 1 86 ? 4.193 8.472 18.829 1.00 68.25 86 ASP A C 1
ATOM 678 O O . ASP A 1 86 ? 3.683 9.218 19.670 1.00 68.25 86 ASP A O 1
ATOM 682 N N . VAL A 1 87 ? 4.915 7.394 19.149 1.00 54.69 87 VAL A N 1
ATOM 683 C CA . VAL A 1 87 ? 5.607 6.910 20.373 1.00 54.69 87 VAL A CA 1
ATOM 684 C C . VAL A 1 87 ? 5.183 7.370 21.778 1.00 54.69 87 VAL A C 1
ATOM 686 O O . VAL A 1 87 ? 5.040 6.517 22.655 1.00 54.69 87 VAL A O 1
ATOM 689 N N . GLU A 1 88 ? 4.974 8.652 22.073 1.00 49.47 88 GLU A N 1
ATOM 690 C CA . GLU A 1 88 ? 4.827 9.110 23.472 1.00 49.47 88 GLU A CA 1
ATOM 691 C C . GLU A 1 88 ? 3.462 8.781 24.106 1.00 49.47 88 GLU A C 1
ATOM 693 O O . GLU A 1 88 ? 3.323 8.767 25.330 1.00 49.47 88 GLU A O 1
ATOM 698 N N . ARG A 1 89 ? 2.439 8.465 23.299 1.00 48.53 89 ARG A N 1
ATOM 699 C CA . ARG A 1 89 ? 1.078 8.145 23.785 1.00 48.53 89 ARG A CA 1
ATOM 700 C C . ARG A 1 89 ? 0.707 6.665 23.749 1.00 48.53 89 ARG A C 1
ATOM 702 O O . ARG A 1 89 ? -0.305 6.288 24.335 1.00 48.53 89 ARG A O 1
ATOM 709 N N . LEU A 1 90 ? 1.513 5.830 23.096 1.00 53.06 90 LEU A N 1
ATOM 710 C CA . LEU A 1 90 ? 1.229 4.400 22.955 1.00 53.06 90 LEU A CA 1
ATOM 711 C C . LEU A 1 90 ? 1.608 3.599 24.213 1.00 53.06 90 LEU A C 1
ATOM 713 O O . LEU A 1 90 ? 1.042 2.545 24.466 1.00 53.06 90 LEU A O 1
ATOM 717 N N . GLN A 1 91 ? 2.506 4.116 25.057 1.00 50.00 91 GLN A N 1
ATOM 718 C CA . GLN A 1 91 ? 3.017 3.386 26.226 1.00 50.00 91 GLN A CA 1
ATOM 719 C C . GLN A 1 91 ? 2.120 3.445 27.476 1.00 50.00 91 GLN A C 1
ATOM 721 O O . GLN A 1 91 ? 2.331 2.674 28.408 1.00 50.00 91 GLN A O 1
ATOM 726 N N . SER A 1 92 ? 1.131 4.344 27.526 1.00 47.12 92 SER A N 1
ATOM 727 C CA . SER A 1 92 ? 0.331 4.614 28.737 1.00 47.12 92 SER A CA 1
ATOM 728 C C . SER A 1 92 ? -1.153 4.238 28.630 1.00 47.12 92 SER A C 1
ATOM 730 O O . SER A 1 92 ? -1.900 4.400 29.596 1.00 47.12 92 SER A O 1
ATOM 732 N N . GLY A 1 93 ? -1.592 3.711 27.482 1.00 52.78 93 GLY A N 1
ATOM 733 C CA . GLY A 1 93 ? -2.949 3.198 27.270 1.00 52.78 93 GLY A CA 1
ATOM 734 C C . GLY A 1 93 ? -3.016 1.664 27.254 1.00 52.78 93 GLY A C 1
ATOM 735 O O . GLY A 1 93 ? -1.983 1.001 27.281 1.00 52.78 93 GLY A O 1
ATOM 736 N N . PRO A 1 94 ? -4.213 1.058 27.127 1.00 51.84 94 PRO A N 1
ATOM 737 C CA . PRO A 1 94 ? -4.400 -0.392 26.933 1.00 51.84 94 PRO A CA 1
ATOM 738 C C . PRO A 1 94 ? -3.914 -0.886 25.549 1.00 51.84 94 PRO A C 1
ATOM 740 O O . PRO A 1 94 ? -4.453 -1.836 24.986 1.00 51.84 94 PRO A O 1
ATOM 743 N N . PHE A 1 95 ? -2.941 -0.196 24.958 1.00 62.44 95 PHE A N 1
ATOM 744 C CA . PHE A 1 95 ? -2.687 -0.140 23.530 1.00 62.44 95 PHE A CA 1
ATOM 745 C C . PHE A 1 95 ? -1.231 -0.502 23.219 1.00 62.44 95 PHE A C 1
ATOM 747 O O . PHE A 1 95 ? -0.376 0.373 23.174 1.00 62.44 95 PHE A O 1
ATOM 754 N N . PRO A 1 96 ? -0.902 -1.784 23.012 1.00 61.22 96 PRO A N 1
ATOM 755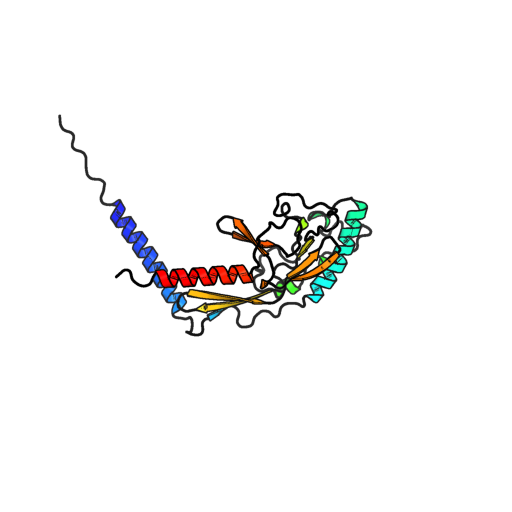 C CA . PRO A 1 96 ? 0.485 -2.229 22.953 1.00 61.22 96 PRO A CA 1
ATOM 756 C C . PRO A 1 96 ? 1.057 -2.141 21.527 1.00 61.22 96 PRO A C 1
ATOM 758 O O . PRO A 1 96 ? 1.524 -3.148 21.003 1.00 61.22 96 PRO A O 1
ATOM 761 N N . LEU A 1 97 ? 1.002 -0.976 20.870 1.00 69.94 97 LEU A N 1
ATOM 762 C CA . LEU A 1 97 ? 1.817 -0.755 19.665 1.00 69.94 97 LEU A CA 1
ATOM 763 C C . LEU A 1 97 ? 3.126 -0.082 20.070 1.00 69.94 97 LEU A C 1
ATOM 765 O O . LEU A 1 97 ? 3.119 0.927 20.772 1.00 69.94 97 LEU A O 1
ATOM 769 N N . ARG A 1 98 ? 4.254 -0.639 19.636 1.00 71.12 98 ARG A N 1
ATOM 770 C CA . ARG A 1 98 ? 5.571 -0.009 19.780 1.00 71.12 98 ARG A CA 1
ATOM 771 C C . ARG A 1 98 ? 5.940 0.664 18.463 1.00 71.12 98 ARG A C 1
ATOM 773 O O . ARG A 1 98 ? 5.440 0.273 17.415 1.00 71.12 98 ARG A O 1
ATOM 780 N N . GLN A 1 99 ? 6.856 1.631 18.500 1.00 74.25 99 GLN A N 1
ATOM 781 C CA . GLN A 1 99 ? 7.378 2.259 17.276 1.00 74.25 99 GLN A CA 1
ATOM 782 C C . GLN A 1 99 ? 7.893 1.217 16.274 1.00 74.25 99 GLN A C 1
ATOM 784 O O . GLN A 1 99 ? 7.652 1.313 15.077 1.00 74.25 99 GLN A O 1
ATOM 789 N N . GLU A 1 100 ? 8.542 0.178 16.799 1.00 75.88 100 GLU A N 1
ATOM 790 C CA . GLU A 1 100 ? 9.048 -0.974 16.051 1.00 75.88 100 GLU A CA 1
ATOM 791 C C . GLU A 1 100 ? 7.960 -1.720 15.264 1.00 75.88 100 GLU A C 1
ATOM 793 O O . GLU A 1 100 ? 8.283 -2.386 14.292 1.00 75.88 100 GLU A O 1
ATOM 798 N N . ASP A 1 101 ? 6.691 -1.644 15.681 1.00 77.88 101 ASP A N 1
ATOM 799 C CA . ASP A 1 101 ? 5.576 -2.272 14.966 1.00 77.88 101 ASP A CA 1
ATOM 800 C C . ASP A 1 101 ? 5.087 -1.411 13.786 1.00 77.88 101 ASP A C 1
ATOM 802 O O . ASP A 1 101 ? 4.397 -1.920 12.907 1.00 77.88 101 ASP A O 1
ATOM 806 N N . LEU A 1 102 ? 5.416 -0.112 13.766 1.00 80.12 102 LEU A N 1
ATOM 807 C CA . LEU A 1 102 ? 4.999 0.854 12.738 1.00 80.12 102 LEU A CA 1
ATOM 808 C C . LEU A 1 102 ? 6.070 1.061 11.655 1.00 80.12 102 LEU A C 1
ATOM 810 O O . LEU A 1 102 ? 5.779 1.602 10.583 1.00 80.12 102 LEU A O 1
ATOM 814 N N . GLU A 1 103 ? 7.295 0.630 11.944 1.00 82.44 103 GLU A N 1
ATOM 815 C CA . GLU A 1 103 ? 8.456 0.662 11.063 1.00 82.44 103 GLU A CA 1
ATOM 816 C C . GLU A 1 103 ? 8.777 -0.743 10.550 1.00 82.44 103 GLU A C 1
ATOM 818 O O . GLU A 1 103 ? 8.575 -1.731 11.248 1.00 82.44 103 GLU A O 1
ATOM 823 N N . SER A 1 104 ? 9.313 -0.847 9.333 1.00 85.44 104 SER A N 1
ATOM 824 C CA . SER A 1 104 ? 9.692 -2.145 8.767 1.00 85.44 104 SER A CA 1
ATOM 825 C C . SER A 1 104 ? 11.179 -2.164 8.455 1.00 85.44 104 SER A C 1
ATOM 827 O O . SER A 1 104 ? 11.585 -1.506 7.501 1.00 85.44 104 SER A O 1
ATOM 829 N N . PRO A 1 105 ? 12.029 -2.926 9.168 1.00 82.81 105 PRO A N 1
ATOM 830 C CA . PRO A 1 105 ? 13.467 -2.956 8.881 1.00 82.81 105 PRO A CA 1
ATOM 831 C C . PRO A 1 105 ? 13.781 -3.403 7.441 1.00 82.81 105 PRO A C 1
ATOM 833 O O . PRO A 1 105 ? 14.855 -3.083 6.923 1.00 82.81 105 PRO A O 1
ATOM 836 N N . ASP A 1 106 ? 12.827 -4.070 6.785 1.00 84.31 106 ASP A N 1
ATOM 837 C CA . ASP A 1 106 ? 12.880 -4.489 5.387 1.00 84.31 106 ASP A CA 1
ATOM 838 C C . ASP A 1 106 ? 12.961 -3.302 4.405 1.00 84.31 106 ASP A C 1
ATOM 840 O O . ASP A 1 106 ? 13.414 -3.498 3.276 1.00 84.31 106 ASP A O 1
ATOM 844 N N . TYR A 1 107 ? 12.633 -2.058 4.808 1.00 80.38 107 TYR A N 1
ATOM 845 C CA . TYR A 1 107 ? 12.800 -0.869 3.946 1.00 80.38 107 TYR A CA 1
ATOM 846 C C . TYR A 1 107 ? 14.249 -0.706 3.463 1.00 80.38 107 TYR A C 1
ATOM 848 O O . TYR A 1 107 ? 14.489 -0.231 2.354 1.00 80.38 107 TYR A O 1
ATOM 856 N N . LYS A 1 108 ? 15.229 -1.140 4.269 1.00 78.06 108 LYS A N 1
ATOM 857 C CA . LYS A 1 108 ? 16.665 -1.095 3.935 1.00 78.06 108 LYS A CA 1
ATOM 858 C C . LYS A 1 108 ? 17.024 -2.008 2.764 1.00 78.06 108 LYS A C 1
ATOM 860 O O . LYS A 1 108 ? 18.089 -1.862 2.172 1.00 78.06 108 LYS A O 1
ATOM 865 N N . LEU A 1 109 ? 16.149 -2.964 2.466 1.00 76.25 109 LEU A N 1
ATOM 866 C CA . LEU A 1 109 ? 16.275 -3.934 1.391 1.00 76.25 109 LEU A CA 1
ATOM 867 C C . LEU A 1 109 ? 15.388 -3.566 0.190 1.00 76.25 109 LEU A C 1
ATOM 869 O O . LEU A 1 109 ? 15.290 -4.351 -0.748 1.00 76.25 109 LEU A O 1
ATOM 873 N N . ALA A 1 110 ? 14.690 -2.432 0.191 1.00 76.44 110 ALA A N 1
ATOM 874 C CA . ALA A 1 110 ? 13.738 -2.090 -0.862 1.00 76.44 110 ALA A CA 1
ATOM 875 C C . ALA A 1 110 ? 14.421 -1.499 -2.111 1.00 76.44 110 ALA A C 1
ATOM 877 O O . ALA A 1 110 ? 15.297 -0.638 -2.016 1.00 76.44 110 ALA A O 1
ATOM 878 N N . ASP A 1 111 ? 13.969 -1.906 -3.303 1.00 70.94 111 ASP A N 1
ATOM 879 C CA . ASP A 1 111 ? 14.461 -1.362 -4.575 1.00 70.94 111 ASP A CA 1
ATOM 880 C C . ASP A 1 111 ? 13.752 -0.026 -4.870 1.00 70.94 111 ASP A C 1
ATOM 882 O O . ASP A 1 111 ? 12.673 0.015 -5.471 1.00 70.94 111 ASP A O 1
ATOM 886 N N . GLY A 1 112 ? 14.359 1.085 -4.445 1.00 60.62 112 GLY A N 1
ATOM 887 C CA . GLY A 1 112 ? 13.879 2.439 -4.754 1.00 60.62 112 GLY A CA 1
ATOM 888 C C . GLY A 1 112 ? 13.436 3.279 -3.556 1.00 60.62 112 GLY A C 1
ATOM 889 O O . GLY A 1 112 ? 13.045 4.428 -3.755 1.00 60.62 112 GLY A O 1
ATOM 890 N N . VAL A 1 113 ? 13.546 2.766 -2.326 1.00 61.44 113 VAL A N 1
ATOM 891 C CA . VAL A 1 113 ? 13.468 3.613 -1.125 1.00 61.44 113 VAL A CA 1
ATOM 892 C C . VAL A 1 113 ? 14.808 4.328 -0.988 1.00 61.44 113 VAL A C 1
ATOM 894 O O . VAL A 1 113 ? 15.836 3.704 -0.723 1.00 61.44 113 VAL A O 1
ATOM 897 N N . LYS A 1 114 ? 14.834 5.643 -1.227 1.00 54.88 114 LYS A N 1
ATOM 898 C CA . LYS A 1 114 ? 16.045 6.426 -0.978 1.00 54.88 114 LYS A CA 1
ATOM 899 C C . LYS A 1 114 ? 16.263 6.512 0.534 1.00 54.88 114 LYS A C 1
ATOM 901 O O . LYS A 1 114 ? 15.359 6.902 1.267 1.00 54.88 114 LYS A O 1
ATOM 906 N N . LEU A 1 115 ? 17.465 6.167 0.993 1.00 48.47 115 LEU A N 1
ATOM 907 C CA . LEU A 1 115 ? 17.843 6.148 2.416 1.00 48.47 115 LEU A CA 1
ATOM 908 C C . LEU A 1 115 ? 17.794 7.534 3.101 1.00 48.47 115 LEU A C 1
ATOM 910 O O . LEU A 1 115 ? 17.976 7.610 4.311 1.00 48.47 115 LEU A O 1
ATOM 914 N N . ASP A 1 116 ? 17.561 8.612 2.343 1.00 43.84 116 ASP A N 1
ATOM 915 C CA . ASP A 1 116 ? 17.361 9.984 2.827 1.00 43.84 116 ASP A CA 1
ATOM 916 C C . ASP A 1 116 ? 15.886 10.335 3.104 1.00 43.84 116 ASP A C 1
ATOM 918 O O . ASP A 1 116 ? 15.606 11.418 3.614 1.00 43.84 116 ASP A O 1
ATOM 922 N N . THR A 1 117 ? 14.940 9.447 2.777 1.00 48.25 117 THR A N 1
ATOM 923 C CA . THR A 1 117 ? 13.508 9.698 2.974 1.00 48.25 117 THR A CA 1
ATOM 924 C C . THR A 1 117 ? 13.027 9.238 4.349 1.00 48.25 117 THR A C 1
ATOM 926 O O . THR A 1 117 ? 13.390 8.165 4.826 1.00 48.25 117 THR A O 1
ATOM 929 N N . ASP A 1 118 ? 12.121 10.013 4.952 1.00 52.06 118 ASP A N 1
ATOM 930 C CA . ASP A 1 118 ? 11.423 9.709 6.217 1.00 52.06 118 ASP A CA 1
ATOM 931 C C . ASP A 1 118 ? 10.551 8.429 6.175 1.00 52.06 118 ASP A C 1
ATOM 933 O O . ASP A 1 118 ? 9.859 8.101 7.138 1.00 52.06 118 ASP A O 1
ATOM 937 N N . HIS A 1 119 ? 10.575 7.666 5.078 1.00 55.75 119 HIS A N 1
ATOM 938 C CA . HIS A 1 119 ? 9.788 6.447 4.888 1.00 55.75 119 HIS A CA 1
ATOM 939 C C . HIS A 1 119 ? 10.493 5.226 5.494 1.00 55.75 119 HIS A C 1
ATOM 941 O O . HIS A 1 119 ? 10.927 4.314 4.792 1.00 55.75 119 HIS A O 1
ATOM 947 N N . LYS A 1 120 ? 10.597 5.205 6.826 1.00 65.19 120 LYS A N 1
ATOM 948 C CA . LYS A 1 120 ? 11.117 4.056 7.597 1.00 65.19 120 LYS A CA 1
ATOM 949 C C . LYS A 1 120 ? 10.059 2.980 7.872 1.00 65.19 120 LYS A C 1
ATOM 951 O O . LYS A 1 120 ? 10.358 1.946 8.466 1.00 65.19 120 LYS A O 1
ATOM 956 N N . GLY A 1 121 ? 8.816 3.219 7.467 1.00 76.50 121 GLY A N 1
ATOM 957 C CA . GLY A 1 121 ? 7.683 2.380 7.826 1.00 76.50 121 GLY A CA 1
ATOM 958 C C . GLY A 1 121 ? 6.667 2.215 6.717 1.00 76.50 121 GLY A C 1
ATOM 959 O O . GLY A 1 121 ? 6.928 2.464 5.540 1.00 76.50 121 GLY A O 1
ATOM 960 N N . TYR A 1 122 ? 5.501 1.746 7.127 1.00 87.31 122 TYR A N 1
ATOM 961 C CA . TYR A 1 122 ? 4.396 1.450 6.235 1.00 87.31 122 TYR A CA 1
ATOM 962 C C . TYR A 1 122 ? 3.662 2.715 5.779 1.00 87.31 122 TYR A C 1
ATOM 964 O O . TYR A 1 122 ? 3.709 3.760 6.430 1.00 87.31 122 TYR A O 1
ATOM 972 N N . VAL A 1 123 ? 2.958 2.621 4.653 1.00 87.12 123 VAL A N 1
ATOM 973 C CA . VAL A 1 123 ? 2.124 3.707 4.135 1.00 87.12 123 VAL A CA 1
ATOM 974 C C . VAL A 1 123 ? 0.754 3.613 4.790 1.00 87.12 123 VAL A C 1
ATOM 976 O O . VAL A 1 123 ? 0.028 2.645 4.590 1.00 87.12 123 VAL A O 1
ATOM 979 N N . TYR A 1 124 ? 0.384 4.625 5.568 1.00 86.94 124 TYR A N 1
ATOM 980 C CA . TYR A 1 124 ? -0.924 4.717 6.218 1.00 86.94 124 TYR A CA 1
ATOM 981 C C . TYR A 1 124 ? -1.926 5.401 5.285 1.00 86.94 124 TYR A C 1
ATOM 983 O O . TYR A 1 124 ? -2.215 6.595 5.392 1.00 86.94 124 TYR A O 1
ATOM 991 N N . ASP A 1 125 ? -2.458 4.627 4.343 1.00 86.31 125 ASP A N 1
ATOM 992 C CA . ASP A 1 125 ? -3.349 5.090 3.279 1.00 86.31 125 ASP A CA 1
ATOM 993 C C . ASP A 1 125 ? -4.600 5.824 3.788 1.00 86.31 125 ASP A C 1
ATOM 995 O O . ASP A 1 125 ? -5.126 6.703 3.098 1.00 86.31 125 ASP A O 1
ATOM 999 N N . TYR A 1 126 ? -5.087 5.531 4.997 1.00 84.56 126 TYR A N 1
ATOM 1000 C CA . TYR A 1 126 ? -6.257 6.227 5.546 1.00 84.56 126 TYR A CA 1
ATOM 1001 C C . TYR A 1 126 ? -5.978 7.674 5.999 1.00 84.56 126 TYR A C 1
ATOM 1003 O O . TYR A 1 126 ? -6.936 8.417 6.213 1.00 84.56 126 TYR A O 1
ATOM 1011 N N . TRP A 1 127 ? -4.711 8.094 6.134 1.00 81.06 127 TRP A N 1
ATOM 1012 C CA . TRP A 1 127 ? -4.345 9.487 6.452 1.00 81.06 127 TRP A CA 1
ATOM 1013 C C . TRP A 1 127 ? -4.413 10.431 5.248 1.00 81.06 127 TRP A C 1
ATOM 1015 O O . TRP A 1 127 ? -4.559 11.640 5.418 1.00 81.06 127 TRP A O 1
ATOM 1025 N N . VAL A 1 128 ? -4.276 9.884 4.041 1.00 70.94 128 VAL A N 1
ATOM 1026 C CA . VAL A 1 128 ? -4.162 10.614 2.765 1.00 70.94 128 VAL A CA 1
ATOM 1027 C C . VAL A 1 128 ? -5.586 10.849 2.177 1.00 70.94 128 VAL A C 1
ATOM 1029 O O . VAL A 1 128 ? -6.538 10.304 2.748 1.00 70.94 128 VAL A O 1
ATOM 1032 N N . PRO A 1 129 ? -5.788 11.656 1.101 1.00 66.50 129 PRO A N 1
ATOM 1033 C CA . PRO A 1 129 ? -7.054 12.306 0.717 1.00 66.50 129 PRO A CA 1
ATOM 1034 C C . PRO A 1 129 ? -8.265 11.362 0.578 1.00 66.50 129 PRO A C 1
ATOM 1036 O O . PRO A 1 129 ? -8.113 10.134 0.639 1.00 66.50 129 PRO A O 1
ATOM 1039 N N . PRO A 1 130 ? -9.491 11.916 0.419 1.00 81.88 130 PRO A N 1
ATOM 1040 C CA . PRO A 1 130 ? -10.712 11.132 0.219 1.00 81.88 130 PRO A CA 1
ATOM 1041 C C . PRO A 1 130 ? -10.539 9.985 -0.786 1.00 81.88 130 PRO A C 1
ATOM 1043 O O . PRO A 1 130 ? -9.634 9.984 -1.621 1.00 81.88 130 PRO A O 1
ATOM 1046 N N . ARG A 1 131 ? -11.442 9.000 -0.716 1.00 90.00 131 ARG A N 1
ATOM 1047 C CA . ARG A 1 131 ? -11.568 7.944 -1.730 1.00 90.00 131 ARG A CA 1
ATOM 1048 C C . ARG A 1 131 ? -11.522 8.565 -3.131 1.00 90.00 131 ARG A C 1
ATOM 1050 O O . ARG A 1 131 ? -11.924 9.712 -3.311 1.00 90.00 131 ARG A O 1
ATOM 1057 N N . LEU A 1 132 ? -11.117 7.800 -4.141 1.00 88.56 132 LEU A N 1
ATOM 1058 C CA . LEU A 1 132 ? -10.966 8.321 -5.510 1.00 88.56 132 LEU A CA 1
ATOM 1059 C C . LEU A 1 132 ? -12.253 8.925 -6.099 1.00 88.56 132 LEU A C 1
ATOM 1061 O O . LEU A 1 132 ? -12.193 9.775 -6.979 1.00 88.56 132 LEU A O 1
ATOM 1065 N N . ASN A 1 133 ? -13.421 8.537 -5.586 1.00 89.19 133 ASN A N 1
ATOM 1066 C CA . ASN A 1 133 ? -14.710 9.148 -5.917 1.00 89.19 133 ASN A CA 1
ATOM 1067 C C . ASN A 1 133 ? -15.030 10.440 -5.129 1.00 89.19 133 ASN A C 1
ATOM 1069 O O . ASN A 1 133 ? -16.178 10.881 -5.126 1.00 89.19 133 ASN A O 1
ATOM 1073 N N . GLY A 1 134 ? -14.063 11.010 -4.410 1.00 88.56 134 GLY A N 1
ATOM 1074 C CA . GLY A 1 134 ? -14.193 12.222 -3.601 1.00 88.56 134 GLY A CA 1
ATOM 1075 C C . GLY A 1 134 ? -14.858 12.034 -2.233 1.00 88.56 134 GLY A C 1
ATOM 1076 O O . GLY A 1 134 ? -14.908 12.984 -1.453 1.00 88.56 134 GLY A O 1
ATOM 1077 N N . LYS A 1 135 ? -15.359 10.836 -1.896 1.00 89.62 135 LYS A N 1
ATOM 1078 C CA . LYS A 1 135 ? -16.001 10.593 -0.593 1.00 89.62 135 LYS A CA 1
ATOM 1079 C C . LYS A 1 135 ? -14.961 10.461 0.528 1.00 89.62 135 LYS A C 1
ATOM 1081 O O . LYS A 1 135 ? -13.903 9.871 0.305 1.00 89.62 135 LYS A O 1
ATOM 1086 N N . PRO A 1 136 ? -15.247 10.940 1.752 1.00 87.31 136 PRO A N 1
ATOM 1087 C CA . PRO A 1 136 ? -14.362 10.707 2.889 1.00 87.31 136 PRO A CA 1
ATOM 1088 C C . PRO A 1 136 ? -14.226 9.205 3.167 1.00 87.31 136 PRO A C 1
ATOM 1090 O O . PRO A 1 136 ? -15.166 8.443 2.936 1.00 87.31 136 PRO A O 1
ATOM 1093 N N . LYS A 1 137 ? -13.070 8.788 3.691 1.00 87.75 137 LYS A N 1
ATOM 1094 C CA . LYS A 1 137 ? -12.867 7.432 4.219 1.00 87.75 137 LYS A CA 1
ATOM 1095 C C . LYS A 1 137 ? -13.509 7.371 5.610 1.00 87.75 137 LYS A C 1
ATOM 1097 O O . LYS A 1 137 ? -13.006 8.025 6.527 1.00 87.75 137 LYS A O 1
ATOM 1102 N N . PRO A 1 138 ? -14.645 6.679 5.792 1.00 88.25 138 PRO A N 1
ATOM 1103 C CA . PRO A 1 138 ? -15.299 6.623 7.089 1.00 88.25 138 PRO A CA 1
ATOM 1104 C C . PRO A 1 138 ? -14.469 5.780 8.065 1.00 88.25 138 PRO A C 1
ATOM 1106 O O . PRO A 1 138 ? -13.800 4.825 7.675 1.00 88.25 138 PRO A O 1
ATOM 1109 N N . ALA A 1 139 ? -14.571 6.073 9.363 1.00 86.12 139 ALA A N 1
ATOM 1110 C CA . ALA A 1 139 ? -13.991 5.202 10.389 1.00 86.12 139 ALA A CA 1
ATOM 1111 C C . ALA A 1 139 ? -14.598 3.784 10.339 1.00 86.12 139 ALA A C 1
ATOM 1113 O O . ALA A 1 139 ? -13.912 2.793 10.602 1.00 86.12 139 ALA A O 1
ATOM 1114 N N . TYR A 1 140 ? -15.876 3.698 9.958 1.00 89.81 140 TYR A N 1
ATOM 1115 C CA . TYR A 1 140 ? -16.638 2.469 9.766 1.00 89.81 140 TYR A CA 1
ATOM 1116 C C . TYR A 1 140 ? -17.181 2.425 8.332 1.00 89.81 140 TYR A C 1
ATOM 1118 O O . TYR A 1 140 ? -18.188 3.077 8.048 1.00 89.81 140 TYR A O 1
ATOM 1126 N N . PRO A 1 141 ? -16.513 1.706 7.417 1.00 90.75 141 PRO A N 1
ATOM 1127 C CA . PRO A 1 141 ? -17.024 1.491 6.065 1.00 90.75 141 PRO A CA 1
ATOM 1128 C C . PRO A 1 141 ? -18.383 0.790 6.078 1.00 90.75 141 PRO A C 1
ATOM 1130 O O . PRO A 1 141 ? -18.678 0.005 6.983 1.00 90.75 141 PRO A O 1
ATOM 1133 N N . ALA A 1 142 ? -19.220 1.099 5.085 1.00 90.56 142 ALA A N 1
ATOM 1134 C CA . ALA A 1 142 ? -20.527 0.464 4.955 1.00 90.56 142 ALA A CA 1
ATOM 1135 C C . ALA A 1 142 ? -20.380 -1.043 4.652 1.00 90.56 142 ALA A C 1
ATOM 1137 O O . ALA A 1 142 ? -19.340 -1.464 4.141 1.00 90.56 142 ALA A O 1
ATOM 1138 N N . PRO A 1 143 ? -21.403 -1.877 4.919 1.00 89.19 143 PRO A N 1
ATOM 1139 C CA . PRO A 1 143 ? -21.359 -3.292 4.558 1.00 89.19 143 PRO A CA 1
ATOM 1140 C C . PRO A 1 143 ? -21.010 -3.496 3.076 1.00 89.19 143 PRO A C 1
ATOM 1142 O O . PRO A 1 143 ? -21.647 -2.917 2.198 1.00 89.19 143 PRO A O 1
ATOM 1145 N N . GLY A 1 144 ? -19.989 -4.313 2.803 1.00 88.50 144 GLY A N 1
ATOM 1146 C CA . GLY A 1 144 ? -19.478 -4.563 1.449 1.00 88.50 144 GLY A CA 1
ATOM 1147 C C . GLY A 1 144 ? -18.448 -3.544 0.944 1.00 88.50 144 GLY A C 1
ATOM 1148 O O . GLY A 1 144 ? -17.835 -3.777 -0.095 1.00 88.50 144 GLY A O 1
ATOM 1149 N N . GLU A 1 145 ? -18.206 -2.452 1.672 1.00 93.44 145 GLU A N 1
ATOM 1150 C CA . GLU A 1 145 ? -17.096 -1.540 1.406 1.00 93.44 145 GLU A CA 1
ATOM 1151 C C . GLU A 1 145 ? -15.860 -1.937 2.213 1.00 93.44 145 GLU A C 1
ATOM 1153 O O . GLU A 1 145 ? -15.941 -2.276 3.395 1.00 93.44 145 GLU A O 1
ATOM 1158 N N . ARG A 1 146 ? -14.691 -1.820 1.584 1.00 93.38 146 ARG A N 1
ATOM 1159 C CA . ARG A 1 146 ? -13.403 -1.924 2.264 1.00 93.38 146 ARG A CA 1
ATOM 1160 C C . ARG A 1 146 ? -12.479 -0.806 1.809 1.00 93.38 146 ARG A C 1
ATOM 1162 O O . ARG A 1 146 ? -12.337 -0.550 0.614 1.00 93.38 146 ARG A O 1
ATOM 1169 N N . ASP A 1 147 ? -11.868 -0.131 2.766 1.00 93.50 147 ASP A N 1
ATOM 1170 C CA . ASP A 1 147 ? -10.854 0.890 2.531 1.00 93.50 147 ASP A CA 1
ATOM 1171 C C . ASP A 1 147 ? -9.479 0.302 2.843 1.00 93.50 147 ASP A C 1
ATOM 1173 O O . ASP A 1 147 ? -9.345 -0.531 3.743 1.00 93.50 147 ASP A O 1
ATOM 1177 N N . VAL A 1 148 ? -8.451 0.738 2.119 1.00 92.94 148 VAL A N 1
ATOM 1178 C CA . VAL A 1 148 ? -7.075 0.412 2.499 1.00 92.94 148 VAL A CA 1
ATOM 1179 C C . VAL A 1 148 ? -6.690 1.270 3.689 1.00 92.94 148 VAL A C 1
ATOM 1181 O O . VAL A 1 148 ? -6.805 2.496 3.650 1.00 92.94 148 VAL A O 1
ATOM 1184 N N . TRP A 1 149 ? -6.275 0.611 4.764 1.00 92.50 149 TRP A N 1
ATOM 1185 C CA . TRP A 1 149 ? -5.759 1.284 5.945 1.00 92.50 149 TRP A CA 1
ATOM 1186 C C . TRP A 1 149 ? -4.253 1.436 5.861 1.00 92.50 149 TRP A C 1
ATOM 1188 O O . TRP A 1 149 ? -3.747 2.534 6.077 1.00 92.50 149 TRP A O 1
ATOM 1198 N N . ILE A 1 150 ? -3.548 0.354 5.537 1.00 92.75 150 ILE A N 1
ATOM 1199 C CA . ILE A 1 150 ? -2.090 0.354 5.481 1.00 92.75 150 ILE A CA 1
ATOM 1200 C C . ILE A 1 150 ? -1.637 -0.439 4.262 1.00 92.75 150 ILE A C 1
ATOM 1202 O O . ILE A 1 150 ? -2.211 -1.485 3.952 1.00 92.75 150 ILE A O 1
ATOM 1206 N N . SER A 1 151 ? -0.582 0.019 3.602 1.00 93.06 151 SER A N 1
ATOM 1207 C CA . SER A 1 151 ? 0.136 -0.763 2.607 1.00 93.06 151 SER A CA 1
ATOM 1208 C C . SER A 1 151 ? 1.640 -0.758 2.848 1.00 93.06 151 SER A C 1
ATOM 1210 O O . SER A 1 151 ? 2.207 0.150 3.455 1.00 93.06 151 SER A O 1
ATOM 1212 N N . SER A 1 152 ? 2.318 -1.797 2.362 1.00 90.75 152 SER A N 1
ATOM 1213 C CA . SER A 1 152 ? 3.776 -1.907 2.457 1.00 90.75 152 SER A CA 1
ATOM 1214 C C . SER A 1 152 ? 4.525 -0.899 1.585 1.00 90.75 152 SER A C 1
ATOM 1216 O O . SER A 1 152 ? 5.753 -0.889 1.597 1.00 90.75 152 SER A O 1
ATOM 1218 N N . GLY A 1 153 ? 3.819 -0.130 0.748 1.00 87.00 153 GLY A N 1
ATOM 1219 C CA . GLY A 1 153 ? 4.433 0.578 -0.368 1.00 87.00 153 GLY A CA 1
ATOM 1220 C C . GLY A 1 153 ? 5.316 -0.365 -1.192 1.00 87.00 153 GLY A C 1
ATOM 1221 O O . GLY A 1 153 ? 5.009 -1.548 -1.361 1.00 87.00 153 GLY A O 1
ATOM 1222 N N . ASP A 1 154 ? 6.457 0.146 -1.638 1.00 85.56 154 ASP A N 1
ATOM 1223 C CA . ASP A 1 154 ? 7.383 -0.585 -2.503 1.00 85.56 154 ASP A CA 1
ATOM 1224 C C . ASP A 1 154 ? 8.404 -1.464 -1.753 1.00 85.56 154 ASP A C 1
ATOM 1226 O O . ASP A 1 154 ? 9.342 -1.965 -2.373 1.00 85.56 154 ASP A O 1
ATOM 1230 N N . ILE A 1 155 ? 8.245 -1.674 -0.437 1.00 86.38 155 ILE A N 1
ATOM 1231 C CA . ILE A 1 155 ? 9.223 -2.405 0.396 1.00 86.38 155 ILE A CA 1
ATOM 1232 C C . ILE A 1 155 ? 9.511 -3.811 -0.158 1.00 86.38 155 ILE A C 1
ATOM 1234 O O . ILE A 1 155 ? 10.667 -4.222 -0.265 1.00 86.38 155 ILE A O 1
ATOM 1238 N N . TYR A 1 156 ? 8.464 -4.523 -0.579 1.00 87.31 156 TYR A N 1
ATOM 1239 C CA . TYR A 1 156 ? 8.546 -5.894 -1.100 1.00 87.31 156 TYR A CA 1
ATOM 1240 C C . TYR A 1 156 ? 8.475 -5.964 -2.629 1.00 87.31 156 TYR A C 1
ATOM 1242 O O . TYR A 1 156 ? 8.080 -6.984 -3.202 1.00 87.31 156 TYR A O 1
ATOM 1250 N N . ILE A 1 157 ? 8.845 -4.869 -3.296 1.00 85.06 157 ILE A N 1
ATOM 1251 C CA . ILE A 1 157 ? 8.844 -4.763 -4.751 1.00 85.06 157 ILE A CA 1
ATOM 1252 C C . ILE A 1 157 ? 10.263 -4.758 -5.293 1.00 85.06 157 ILE A C 1
ATOM 1254 O O . ILE A 1 157 ? 11.213 -4.247 -4.692 1.00 85.06 157 ILE A O 1
ATOM 1258 N N . ARG A 1 158 ? 10.393 -5.374 -6.464 1.00 79.38 158 ARG A N 1
ATOM 1259 C CA . ARG A 1 158 ? 11.625 -5.451 -7.233 1.00 79.38 158 ARG A CA 1
ATOM 1260 C C . ARG A 1 158 ? 11.437 -4.835 -8.588 1.00 79.38 158 ARG A C 1
ATOM 1262 O O . ARG A 1 158 ? 10.421 -5.065 -9.237 1.00 79.38 158 ARG A O 1
ATOM 1269 N N . ARG A 1 159 ? 12.427 -4.048 -8.998 1.00 79.56 159 ARG A N 1
ATOM 1270 C CA . ARG A 1 159 ? 12.428 -3.338 -10.274 1.00 79.56 159 ARG A CA 1
ATOM 1271 C C . ARG A 1 159 ? 13.677 -3.734 -11.028 1.00 79.56 159 ARG A C 1
ATOM 1273 O O . ARG A 1 159 ? 14.741 -3.158 -10.831 1.00 79.56 159 ARG A O 1
ATOM 1280 N N . HIS A 1 160 ? 13.533 -4.724 -11.896 1.00 74.94 160 HIS A N 1
ATOM 1281 C CA . HIS A 1 160 ? 14.579 -5.061 -12.846 1.00 74.94 160 HIS A CA 1
ATOM 1282 C C . HIS A 1 160 ? 14.398 -4.169 -14.061 1.00 74.94 160 HIS A C 1
ATOM 1284 O O . HIS A 1 160 ? 13.444 -4.341 -14.820 1.00 74.94 160 HIS A O 1
ATOM 1290 N N . GLN A 1 161 ? 15.282 -3.189 -14.214 1.00 77.81 161 GLN A N 1
ATOM 1291 C CA . GLN A 1 161 ? 15.258 -2.295 -15.359 1.00 77.81 161 GLN A CA 1
ATOM 1292 C C . GLN A 1 161 ? 16.442 -2.598 -16.267 1.00 77.81 161 GLN A C 1
ATOM 1294 O O . GLN A 1 161 ? 17.582 -2.617 -15.818 1.00 77.81 161 GLN A O 1
ATOM 1299 N N . VAL A 1 162 ? 16.169 -2.801 -17.549 1.00 76.94 162 VAL A N 1
ATOM 1300 C CA . VAL A 1 162 ? 17.182 -2.906 -18.596 1.00 76.94 162 VAL A CA 1
ATOM 1301 C C . VAL A 1 162 ? 17.092 -1.645 -19.436 1.00 76.94 162 VAL A C 1
ATOM 1303 O O . VAL A 1 162 ? 16.012 -1.302 -19.909 1.00 76.94 162 VAL A O 1
ATOM 1306 N N . VAL A 1 163 ? 18.195 -0.918 -19.577 1.00 76.81 163 VAL A N 1
ATOM 1307 C CA . VAL A 1 163 ? 18.299 0.246 -20.467 1.00 76.81 163 VAL A CA 1
ATOM 1308 C C . VAL A 1 163 ? 19.087 -0.169 -21.695 1.00 76.81 163 VAL A C 1
ATOM 1310 O O . VAL A 1 163 ? 20.163 -0.733 -21.558 1.00 76.81 163 VAL A O 1
ATOM 1313 N N . TYR A 1 164 ? 18.569 0.105 -22.881 1.00 75.31 164 TYR A N 1
ATOM 1314 C CA . TYR A 1 164 ? 19.175 -0.281 -24.151 1.00 75.31 164 TYR A CA 1
ATOM 1315 C C . TYR A 1 164 ? 19.914 0.900 -24.802 1.00 75.31 164 TYR A C 1
ATOM 1317 O O . TYR A 1 164 ? 19.726 2.044 -24.378 1.00 75.31 164 TYR A O 1
ATOM 1325 N N . PRO A 1 165 ? 20.763 0.665 -25.823 1.00 71.62 165 PRO A N 1
ATOM 1326 C CA . PRO A 1 165 ? 21.604 1.715 -26.415 1.00 71.62 165 PRO A CA 1
ATOM 1327 C C . PRO A 1 165 ? 20.840 2.888 -27.051 1.00 71.62 165 PRO A C 1
ATOM 1329 O O . PRO A 1 165 ? 21.324 4.018 -27.065 1.00 71.62 165 PRO A O 1
ATOM 1332 N N . ASP A 1 166 ? 19.631 2.650 -27.561 1.00 70.75 166 ASP A N 1
ATOM 1333 C CA . ASP A 1 166 ? 18.713 3.684 -28.075 1.00 70.75 166 ASP A CA 1
ATOM 1334 C C . ASP A 1 166 ? 17.941 4.409 -26.951 1.00 70.75 166 ASP A C 1
ATOM 1336 O O . ASP A 1 166 ? 17.047 5.215 -27.222 1.00 70.75 166 ASP A O 1
ATOM 1340 N N . LEU A 1 167 ? 18.291 4.112 -25.696 1.00 66.25 167 LEU A N 1
ATOM 1341 C CA . LEU A 1 167 ? 17.743 4.674 -24.470 1.00 66.25 167 LEU A CA 1
ATOM 1342 C C . LEU A 1 167 ? 16.282 4.313 -24.211 1.00 66.25 167 LEU A C 1
ATOM 1344 O O . LEU A 1 167 ? 15.652 4.912 -23.333 1.00 66.25 167 LEU A O 1
ATOM 1348 N N . HIS A 1 168 ? 15.742 3.308 -24.912 1.00 69.00 168 HIS A N 1
ATOM 1349 C CA . HIS A 1 168 ? 14.552 2.643 -24.403 1.00 69.00 168 HIS A CA 1
ATOM 1350 C C . HIS A 1 168 ? 14.912 1.868 -23.138 1.00 69.00 168 HIS A C 1
ATOM 1352 O O . HIS A 1 168 ? 16.036 1.393 -22.968 1.00 69.00 168 HIS A O 1
ATOM 1358 N N . SER A 1 169 ? 13.952 1.753 -22.228 1.00 70.50 169 SER A N 1
ATOM 1359 C CA . SER A 1 169 ? 14.099 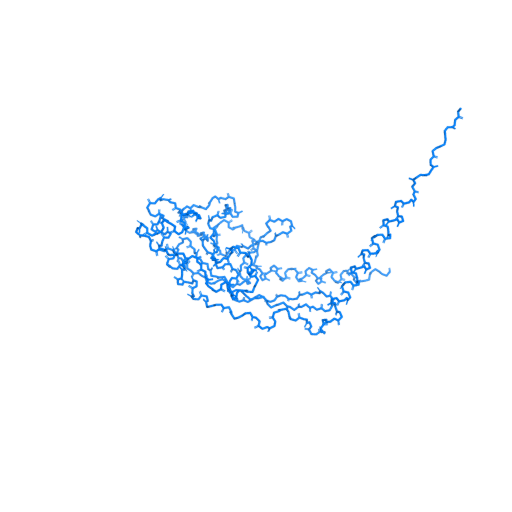0.900 -21.063 1.00 70.50 169 SER A CA 1
ATOM 1360 C C . SER A 1 169 ? 12.930 -0.057 -20.942 1.00 70.50 169 SER A C 1
ATOM 1362 O O . SER A 1 169 ? 11.776 0.299 -21.181 1.00 70.50 169 SER A O 1
ATOM 1364 N N . GLU A 1 170 ? 13.243 -1.284 -20.554 1.00 73.00 170 GLU A N 1
ATOM 1365 C CA . GLU A 1 170 ? 12.266 -2.272 -20.132 1.00 73.00 170 GLU A CA 1
ATOM 1366 C C . GLU A 1 170 ? 12.322 -2.376 -18.614 1.00 73.00 170 GLU A C 1
ATOM 1368 O O . GLU A 1 170 ? 13.398 -2.494 -18.032 1.00 73.00 170 GLU A O 1
ATOM 1373 N N . MET A 1 171 ? 11.165 -2.308 -17.960 1.00 76.75 171 MET A N 1
ATOM 1374 C CA . MET A 1 171 ? 11.057 -2.460 -16.513 1.00 76.75 171 MET A CA 1
ATOM 1375 C C . MET A 1 171 ? 10.176 -3.662 -16.200 1.00 76.75 171 MET A C 1
ATOM 1377 O O . MET A 1 171 ? 8.980 -3.663 -16.490 1.00 76.75 171 MET A O 1
ATOM 1381 N N . ASN A 1 172 ? 10.768 -4.671 -15.575 1.00 76.88 172 ASN A N 1
ATOM 1382 C CA . ASN A 1 172 ? 10.066 -5.820 -15.037 1.00 76.88 172 ASN A CA 1
ATOM 1383 C C . ASN A 1 172 ? 9.909 -5.649 -13.523 1.00 76.88 172 ASN A C 1
ATOM 1385 O O . ASN A 1 172 ? 10.895 -5.621 -12.783 1.00 76.88 172 ASN A O 1
ATOM 1389 N N . ILE A 1 173 ? 8.658 -5.508 -13.082 1.00 81.38 173 ILE A N 1
ATOM 1390 C CA . ILE A 1 173 ? 8.313 -5.305 -11.677 1.00 81.38 173 ILE A CA 1
ATOM 1391 C C . ILE A 1 173 ? 7.808 -6.625 -11.092 1.00 81.38 173 ILE A C 1
ATOM 1393 O O . ILE A 1 173 ? 6.809 -7.175 -11.562 1.00 81.38 173 ILE A O 1
ATOM 1397 N N . THR A 1 174 ? 8.474 -7.126 -10.053 1.00 83.31 174 THR A N 1
ATOM 1398 C CA . THR A 1 174 ? 8.116 -8.379 -9.367 1.00 83.31 174 THR A CA 1
ATOM 1399 C C . THR A 1 174 ? 7.958 -8.164 -7.857 1.00 83.31 174 THR A C 1
ATOM 1401 O O . THR A 1 174 ? 8.228 -7.078 -7.345 1.00 83.31 174 THR A O 1
ATOM 1404 N N . GLY A 1 175 ? 7.463 -9.181 -7.144 1.00 88.56 175 GLY A N 1
ATOM 1405 C CA . GLY A 1 175 ? 7.159 -9.107 -5.711 1.00 88.56 175 GLY A CA 1
ATOM 1406 C C . GLY A 1 175 ? 5.670 -8.901 -5.432 1.00 88.56 175 GLY A C 1
ATOM 1407 O O . GLY A 1 175 ? 4.821 -9.426 -6.161 1.00 88.56 175 GLY A O 1
ATOM 1408 N N . CYS A 1 176 ? 5.350 -8.164 -4.370 1.00 92.06 176 CYS A N 1
ATOM 1409 C CA . CYS A 1 176 ? 3.974 -7.835 -4.001 1.00 92.06 176 CYS A CA 1
ATOM 1410 C C . CYS A 1 176 ? 3.880 -6.568 -3.152 1.00 92.06 176 CYS A C 1
ATOM 1412 O O . CYS A 1 176 ? 4.801 -6.228 -2.420 1.00 92.06 176 CYS A O 1
ATOM 1414 N N . TYR A 1 177 ? 2.714 -5.938 -3.189 1.00 92.62 177 TYR A N 1
ATOM 1415 C CA . TYR A 1 177 ? 2.243 -5.069 -2.123 1.00 92.62 177 TYR A CA 1
ATOM 1416 C C . TYR A 1 177 ? 1.578 -5.934 -1.051 1.00 92.62 177 TYR A C 1
ATOM 1418 O O . TYR A 1 177 ? 0.777 -6.808 -1.388 1.00 92.62 177 TYR A O 1
ATOM 1426 N N . VAL A 1 178 ? 1.876 -5.693 0.222 1.00 95.56 178 VAL A N 1
ATOM 1427 C CA . VAL A 1 178 ? 1.069 -6.206 1.337 1.00 95.56 178 VAL A CA 1
ATOM 1428 C C . VAL A 1 178 ? 0.096 -5.105 1.727 1.00 95.56 178 VAL A C 1
ATOM 1430 O O . VAL A 1 178 ? 0.503 -3.954 1.877 1.00 95.56 178 VAL A O 1
ATOM 1433 N N . VAL A 1 179 ? -1.184 -5.438 1.857 1.00 96.44 179 VAL A N 1
ATOM 1434 C CA . VAL A 1 179 ? -2.261 -4.474 2.106 1.00 96.44 179 VAL A CA 1
ATOM 1435 C C . VAL A 1 179 ? -3.107 -4.931 3.283 1.00 96.44 179 VAL A C 1
ATOM 1437 O O . VAL A 1 179 ? -3.604 -6.056 3.279 1.00 96.44 179 VAL A O 1
ATOM 1440 N N . LEU A 1 180 ? -3.291 -4.049 4.265 1.00 96.06 180 LEU A N 1
ATOM 1441 C CA . LEU A 1 180 ? -4.255 -4.186 5.351 1.00 96.06 180 LEU A CA 1
ATOM 1442 C C . LEU A 1 180 ? -5.539 -3.428 5.002 1.00 96.06 180 LEU A C 1
ATOM 1444 O O . LEU A 1 180 ? -5.543 -2.201 4.848 1.00 96.06 180 LEU A O 1
ATOM 1448 N N . TRP A 1 181 ? -6.640 -4.165 4.937 1.00 96.12 181 TRP A N 1
ATOM 1449 C CA . TRP A 1 181 ? -7.975 -3.639 4.688 1.00 96.12 181 TRP A CA 1
ATOM 1450 C C . TRP A 1 181 ? -8.703 -3.270 5.983 1.00 96.12 181 TRP A C 1
ATOM 1452 O O . TRP A 1 181 ? -8.440 -3.803 7.061 1.00 96.12 181 TRP A O 1
ATOM 1462 N N . SER A 1 182 ? -9.690 -2.384 5.866 1.00 94.50 182 SER A N 1
ATOM 1463 C CA . SER A 1 182 ? -10.535 -1.919 6.972 1.00 94.50 182 SER A CA 1
ATOM 1464 C C . SER A 1 182 ? -11.368 -3.006 7.662 1.00 94.50 182 SER A C 1
ATOM 1466 O O . SER A 1 182 ? -11.840 -2.813 8.786 1.00 94.50 182 SER A O 1
ATOM 1468 N N . ASP A 1 183 ? -11.586 -4.131 6.983 1.00 93.62 183 ASP A N 1
ATOM 1469 C CA . ASP A 1 183 ? -12.245 -5.330 7.511 1.00 93.62 183 ASP A CA 1
ATOM 1470 C C . ASP A 1 183 ? -11.271 -6.266 8.257 1.00 93.62 183 ASP A C 1
ATOM 1472 O O . ASP A 1 183 ? -11.700 -7.266 8.825 1.00 93.62 183 ASP A O 1
ATOM 1476 N N . GLY A 1 184 ? -9.979 -5.923 8.306 1.00 93.88 184 GLY A N 1
ATOM 1477 C CA . GLY A 1 184 ? -8.924 -6.710 8.945 1.00 93.88 184 GLY A CA 1
ATOM 1478 C C . GLY A 1 184 ? -8.287 -7.759 8.051 1.00 93.88 184 GLY A C 1
ATOM 1479 O O . GLY A 1 184 ? -7.356 -8.437 8.486 1.00 93.88 184 GLY A O 1
ATOM 1480 N N . LYS A 1 185 ? -8.746 -7.902 6.803 1.00 96.75 185 LYS A N 1
ATOM 1481 C CA . LYS A 1 185 ? -8.102 -8.793 5.847 1.00 96.75 185 LYS A CA 1
ATOM 1482 C C . LYS A 1 185 ? -6.728 -8.241 5.479 1.00 96.75 185 LYS A C 1
ATOM 1484 O O . LYS A 1 185 ? -6.570 -7.046 5.231 1.00 96.75 185 LYS A O 1
ATOM 1489 N N . ILE A 1 186 ? -5.750 -9.135 5.388 1.00 97.69 186 ILE A N 1
ATOM 1490 C CA . ILE A 1 186 ? -4.420 -8.830 4.867 1.00 97.69 186 ILE A CA 1
ATOM 1491 C C . ILE A 1 186 ? -4.266 -9.567 3.541 1.00 97.69 186 ILE A C 1
ATOM 1493 O O . ILE A 1 186 ? -4.523 -10.769 3.463 1.00 97.69 186 ILE A O 1
ATOM 1497 N N . GLU A 1 187 ? -3.905 -8.848 2.481 1.00 97.50 187 GLU A N 1
ATOM 1498 C CA . GLU A 1 187 ? -3.769 -9.413 1.138 1.00 97.50 187 GLU A CA 1
ATOM 1499 C C . GLU A 1 187 ? -2.414 -9.065 0.525 1.00 97.50 187 GLU A C 1
ATOM 1501 O O . GLU A 1 187 ? -1.926 -7.942 0.649 1.00 97.50 187 GLU A O 1
ATOM 1506 N N . ARG A 1 188 ? -1.835 -10.028 -0.200 1.00 96.50 188 ARG A N 1
ATOM 1507 C CA . ARG A 1 188 ? -0.724 -9.776 -1.120 1.00 96.50 188 ARG A CA 1
ATOM 1508 C C . ARG A 1 188 ? -1.278 -9.479 -2.499 1.00 96.50 188 ARG A C 1
ATOM 1510 O O . ARG A 1 188 ? -1.971 -10.312 -3.082 1.00 96.50 188 ARG A O 1
ATOM 1517 N N . ILE A 1 189 ? -0.929 -8.325 -3.042 1.00 95.00 189 ILE A N 1
ATOM 1518 C CA . ILE A 1 189 ? -1.361 -7.887 -4.366 1.00 95.00 189 ILE A CA 1
ATOM 1519 C C . ILE A 1 189 ? -0.127 -7.813 -5.254 1.00 95.00 189 ILE A C 1
ATOM 1521 O O . ILE A 1 189 ? 0.846 -7.130 -4.936 1.00 95.00 189 ILE A O 1
ATOM 1525 N N . LYS A 1 190 ? -0.133 -8.551 -6.367 1.00 93.19 190 LYS A N 1
ATOM 1526 C CA . LYS A 1 190 ? 0.982 -8.505 -7.320 1.00 93.19 190 LYS A CA 1
ATOM 1527 C C . LYS A 1 190 ? 1.043 -7.112 -7.951 1.00 93.19 190 LYS A C 1
ATOM 1529 O O . LYS A 1 190 ? -0.018 -6.562 -8.245 1.00 93.19 190 LYS A O 1
ATOM 1534 N N . PRO A 1 191 ? 2.237 -6.579 -8.265 1.00 89.38 191 PRO A N 1
ATOM 1535 C CA . PRO A 1 191 ? 2.359 -5.261 -8.879 1.00 89.38 191 PRO A CA 1
ATOM 1536 C C . PRO A 1 191 ? 1.514 -5.137 -10.146 1.00 89.38 191 PRO A C 1
ATOM 1538 O O . PRO A 1 191 ? 0.707 -4.230 -10.271 1.00 89.38 191 PRO A O 1
ATOM 1541 N N . GLY A 1 192 ? 1.555 -6.144 -11.021 1.00 88.75 192 GLY A N 1
ATOM 1542 C CA . GLY A 1 192 ? 0.749 -6.144 -12.243 1.00 88.75 192 GLY A CA 1
ATOM 1543 C C . GLY A 1 192 ? -0.774 -6.114 -12.042 1.00 88.75 192 GLY A C 1
ATOM 1544 O O . GLY A 1 192 ? -1.469 -5.825 -13.011 1.00 88.75 192 GLY A O 1
ATOM 1545 N N . ASP A 1 193 ? -1.284 -6.404 -10.842 1.00 93.94 193 ASP A N 1
ATOM 1546 C CA . ASP A 1 193 ? -2.718 -6.453 -10.537 1.00 93.94 193 ASP A CA 1
ATOM 1547 C C . ASP A 1 193 ? -3.208 -5.190 -9.793 1.00 93.94 193 ASP A C 1
ATOM 1549 O O . ASP A 1 193 ? -4.411 -5.049 -9.572 1.00 93.94 193 ASP A O 1
ATOM 1553 N N . VAL A 1 194 ? -2.323 -4.246 -9.427 1.00 93.62 194 VAL A N 1
ATOM 1554 C CA . VAL A 1 194 ? -2.766 -2.945 -8.890 1.00 93.62 194 VAL A CA 1
ATOM 1555 C C . VAL A 1 194 ? -3.444 -2.126 -9.977 1.00 93.62 194 VAL A C 1
ATOM 1557 O O . VAL A 1 194 ? -3.112 -2.243 -11.156 1.00 93.62 194 VAL A O 1
ATOM 1560 N N . LEU A 1 195 ? -4.390 -1.281 -9.588 1.00 94.06 195 LEU A N 1
ATOM 1561 C CA . LEU A 1 195 ? -5.136 -0.434 -10.507 1.00 94.06 195 LEU A CA 1
ATOM 1562 C C . LEU A 1 195 ? -4.431 0.910 -10.666 1.00 94.06 195 LEU A C 1
ATOM 1564 O O . LEU A 1 195 ? -3.990 1.506 -9.686 1.00 94.06 195 LEU A O 1
ATOM 1568 N N . THR A 1 196 ? -4.342 1.401 -11.896 1.00 90.19 196 THR A N 1
ATOM 1569 C CA . THR A 1 196 ? -3.707 2.685 -12.213 1.00 90.19 196 THR A CA 1
ATOM 1570 C C . THR A 1 196 ? -4.750 3.761 -12.452 1.00 90.19 196 THR A C 1
ATOM 1572 O O . THR A 1 196 ? -5.727 3.514 -13.161 1.00 90.19 196 THR A O 1
ATOM 1575 N N . TYR A 1 197 ? -4.508 4.967 -11.946 1.00 87.00 197 TYR A N 1
ATOM 1576 C CA . TYR A 1 197 ? -5.293 6.152 -12.282 1.00 87.00 197 TYR A CA 1
ATOM 1577 C C . TYR A 1 197 ? -4.382 7.364 -12.502 1.00 87.00 197 TYR A C 1
ATOM 1579 O O . TYR A 1 197 ? -3.284 7.447 -11.951 1.00 87.00 197 TYR A O 1
ATOM 1587 N N . ALA A 1 198 ? -4.828 8.298 -13.340 1.00 81.44 198 ALA A N 1
ATOM 1588 C CA . ALA A 1 198 ? -4.130 9.562 -13.538 1.00 81.44 198 ALA A CA 1
ATOM 1589 C C . ALA A 1 198 ? -4.461 10.498 -12.371 1.00 81.44 198 ALA A C 1
ATOM 1591 O O . ALA A 1 198 ? -5.623 10.840 -12.164 1.00 81.44 198 ALA A O 1
ATOM 1592 N N . ASP A 1 199 ? -3.441 10.882 -11.614 1.00 74.75 199 ASP A N 1
ATOM 1593 C CA . ASP A 1 199 ? -3.557 11.832 -10.500 1.00 74.75 199 ASP A CA 1
ATOM 1594 C C . ASP A 1 199 ? -3.337 13.273 -10.997 1.00 74.75 199 ASP A C 1
ATOM 1596 O O . ASP A 1 199 ? -3.909 14.239 -10.504 1.00 74.75 199 ASP A O 1
ATOM 1600 N N . SER A 1 200 ? -2.564 13.418 -12.077 1.00 75.25 200 SER A N 1
ATOM 1601 C CA . SER A 1 200 ? -2.433 14.659 -12.835 1.00 75.25 200 SER A CA 1
ATOM 1602 C C . SER A 1 200 ? -2.141 14.366 -14.309 1.00 75.25 200 SER A C 1
ATOM 1604 O O . SER A 1 200 ? -2.015 13.212 -14.719 1.00 75.25 200 SER A O 1
ATOM 1606 N N . ALA A 1 201 ? -1.974 15.417 -15.118 1.00 70.62 201 ALA A N 1
ATOM 1607 C CA . ALA A 1 201 ? -1.543 15.280 -16.510 1.00 70.62 201 ALA A CA 1
ATOM 1608 C C . ALA A 1 201 ? -0.168 14.595 -16.660 1.00 70.62 201 ALA A C 1
ATOM 1610 O O . ALA A 1 201 ? 0.154 14.106 -17.741 1.00 70.62 201 ALA A O 1
ATOM 1611 N N . THR A 1 202 ? 0.645 14.569 -15.599 1.00 70.94 202 THR A N 1
ATOM 1612 C CA . THR A 1 202 ? 2.021 14.056 -15.628 1.00 70.94 202 THR A CA 1
ATOM 1613 C C . THR A 1 202 ? 2.296 12.959 -14.600 1.00 70.94 202 THR A C 1
ATOM 1615 O O . THR A 1 202 ? 3.381 12.381 -14.627 1.00 70.94 202 THR A O 1
ATOM 1618 N N . SER A 1 203 ? 1.341 12.632 -13.722 1.00 72.62 203 SER A N 1
ATOM 1619 C CA . SER A 1 203 ? 1.506 11.610 -12.684 1.00 72.62 203 SER A CA 1
ATOM 1620 C C . SER A 1 203 ? 0.442 10.520 -12.770 1.00 72.62 203 SER A C 1
ATOM 1622 O O . SER A 1 203 ? -0.754 10.773 -12.924 1.00 72.62 203 SER A O 1
ATOM 1624 N N . THR A 1 204 ? 0.906 9.278 -12.656 1.00 78.19 204 THR A N 1
ATOM 1625 C CA . THR A 1 204 ? 0.060 8.098 -12.471 1.00 78.19 204 THR A CA 1
ATOM 1626 C C . THR A 1 204 ? 0.244 7.610 -11.045 1.00 78.19 204 THR A C 1
ATOM 1628 O O . THR A 1 204 ? 1.378 7.413 -10.610 1.00 78.19 204 THR A O 1
ATOM 1631 N N . SER A 1 205 ? -0.868 7.403 -10.355 1.00 84.00 205 SER A N 1
ATOM 1632 C CA . SER A 1 205 ? -0.920 6.858 -9.003 1.00 84.00 205 SER A CA 1
ATOM 1633 C C . SER A 1 205 ? -1.607 5.490 -9.033 1.00 84.00 205 SER A C 1
ATOM 1635 O O . SER A 1 205 ? -2.202 5.088 -10.044 1.00 84.00 205 SER A O 1
ATOM 1637 N N . TYR A 1 206 ? -1.487 4.743 -7.938 1.00 88.19 206 TYR A N 1
ATOM 1638 C CA . TYR A 1 206 ? -1.996 3.377 -7.838 1.00 88.19 206 TYR A CA 1
ATOM 1639 C C . TYR A 1 206 ? -3.047 3.258 -6.737 1.00 88.19 206 TYR A C 1
ATOM 1641 O O . TYR A 1 206 ? -2.973 3.926 -5.711 1.00 88.19 206 TYR A O 1
ATOM 1649 N N . THR A 1 207 ? -4.024 2.385 -6.958 1.00 91.75 207 THR A N 1
ATOM 1650 C CA . THR A 1 207 ? -4.990 1.928 -5.954 1.00 91.75 207 THR A CA 1
ATOM 1651 C C . THR A 1 207 ? -5.118 0.409 -6.035 1.00 91.75 207 THR A C 1
ATOM 1653 O O . THR A 1 207 ? -4.589 -0.239 -6.943 1.00 91.75 207 THR A O 1
ATOM 1656 N N . TYR A 1 208 ? -5.836 -0.183 -5.091 1.00 94.19 208 TYR A N 1
ATOM 1657 C CA . TYR A 1 208 ? -5.927 -1.628 -4.945 1.00 94.19 208 TYR A CA 1
ATOM 1658 C C . TYR A 1 208 ? -7.297 -2.156 -5.398 1.00 94.19 208 TYR A C 1
ATOM 1660 O O . TYR A 1 208 ? -8.322 -1.507 -5.152 1.00 94.19 208 TYR A O 1
ATOM 1668 N N . PRO A 1 209 ? -7.356 -3.333 -6.051 1.00 93.50 209 PRO A N 1
ATOM 1669 C CA . PRO A 1 209 ? -8.615 -3.966 -6.428 1.00 93.50 209 PRO A CA 1
ATOM 1670 C C . PRO A 1 209 ? -9.569 -4.143 -5.243 1.00 93.50 209 PRO A C 1
ATOM 1672 O O . PRO A 1 209 ? -9.199 -4.625 -4.172 1.00 93.50 209 PRO A O 1
ATOM 1675 N N . GLY A 1 210 ? -10.830 -3.766 -5.443 1.00 92.00 210 GLY A N 1
ATOM 1676 C CA . GLY A 1 210 ? -11.860 -3.845 -4.409 1.00 92.00 210 GLY A CA 1
ATOM 1677 C C . GLY A 1 210 ? -11.785 -2.755 -3.336 1.00 92.00 210 GLY A C 1
ATOM 1678 O O . GLY A 1 210 ? -12.531 -2.856 -2.369 1.00 92.00 210 GLY A O 1
ATOM 1679 N N . ALA A 1 211 ? -10.930 -1.736 -3.482 1.00 93.69 211 ALA A N 1
ATOM 1680 C CA . ALA A 1 211 ? -11.001 -0.549 -2.636 1.00 93.69 211 ALA A CA 1
ATOM 1681 C C . ALA A 1 211 ? -12.268 0.263 -2.931 1.00 93.69 211 ALA A C 1
ATOM 1683 O O . ALA A 1 211 ? -12.635 0.504 -4.088 1.00 93.69 211 ALA A O 1
ATOM 1684 N N . ALA A 1 212 ? -12.946 0.684 -1.868 1.00 94.0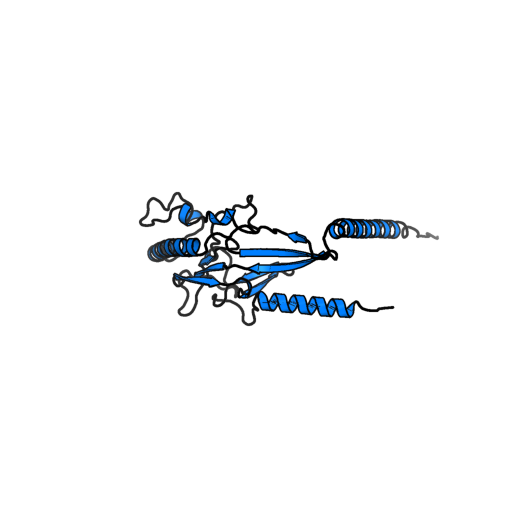0 212 ALA A N 1
ATOM 1685 C CA . ALA A 1 212 ? -14.157 1.474 -1.963 1.00 94.00 212 ALA A CA 1
ATOM 1686 C C . ALA A 1 212 ? -13.885 2.819 -2.654 1.00 94.00 212 ALA A C 1
ATOM 1688 O O . ALA A 1 212 ? -12.922 3.527 -2.365 1.00 94.00 212 ALA A O 1
ATOM 1689 N N . GLY A 1 213 ? -14.776 3.189 -3.573 1.00 91.38 213 GLY A N 1
ATOM 1690 C CA . GLY A 1 213 ? -14.678 4.438 -4.323 1.00 91.38 213 GLY A CA 1
ATOM 1691 C C . GLY A 1 213 ? -13.714 4.423 -5.507 1.00 91.38 213 GLY A C 1
ATOM 1692 O O . GLY A 1 213 ? -13.545 5.472 -6.124 1.00 91.38 213 GLY A O 1
ATOM 1693 N N . ASN A 1 214 ? -13.147 3.270 -5.874 1.00 92.88 214 ASN A N 1
ATOM 1694 C CA . ASN A 1 214 ? -12.499 3.115 -7.174 1.00 92.88 214 ASN A CA 1
ATOM 1695 C C . ASN A 1 214 ? -13.507 3.400 -8.311 1.00 92.88 214 ASN A C 1
ATOM 1697 O O . ASN A 1 214 ? -14.595 2.813 -8.312 1.00 92.88 214 ASN A O 1
ATOM 1701 N N . PRO A 1 215 ? -13.178 4.276 -9.280 1.00 88.69 215 PRO A N 1
ATOM 1702 C CA . PRO A 1 215 ? -13.998 4.486 -10.466 1.00 88.69 215 PRO A CA 1
ATOM 1703 C C . PRO A 1 215 ? -14.161 3.206 -11.290 1.00 88.69 215 PRO A C 1
ATOM 1705 O O . PRO A 1 215 ? -13.282 2.342 -11.320 1.00 88.69 215 PRO A O 1
ATOM 1708 N N . ALA A 1 216 ? -15.272 3.107 -12.018 1.00 86.31 216 ALA A N 1
ATOM 1709 C CA . ALA A 1 216 ? -15.420 2.076 -13.035 1.00 86.31 216 ALA A CA 1
ATOM 1710 C C . ALA A 1 216 ? -14.392 2.294 -14.160 1.00 86.31 216 ALA A C 1
ATOM 1712 O O . ALA A 1 216 ? -14.107 3.429 -14.538 1.00 86.31 216 ALA A O 1
ATOM 1713 N N . GLY A 1 217 ? -13.853 1.203 -14.708 1.00 85.44 217 GLY A N 1
ATOM 1714 C CA . GLY A 1 217 ? -12.945 1.258 -15.857 1.00 85.44 217 GLY A CA 1
ATOM 1715 C C . GLY A 1 217 ? -11.485 1.578 -15.530 1.00 85.44 217 GLY A C 1
ATOM 1716 O O . GLY A 1 217 ? -10.705 1.784 -16.458 1.00 85.44 217 GLY A O 1
ATOM 1717 N N . LEU A 1 218 ? -11.087 1.595 -14.250 1.00 91.06 218 LEU A N 1
ATOM 1718 C CA . LEU A 1 218 ? -9.663 1.541 -13.920 1.00 91.06 218 LEU A CA 1
ATOM 1719 C C . LEU A 1 218 ? -9.047 0.265 -14.502 1.00 91.06 218 LEU A C 1
ATOM 1721 O O . LEU A 1 218 ? -9.609 -0.822 -14.371 1.00 91.06 218 LEU A O 1
ATOM 1725 N N . VAL A 1 219 ? -7.877 0.414 -15.114 1.00 91.69 219 VAL A N 1
ATOM 1726 C CA . VAL A 1 219 ? -7.105 -0.699 -15.669 1.00 91.69 219 VAL A CA 1
ATOM 1727 C C . VAL A 1 219 ? -6.004 -1.105 -14.704 1.00 91.69 219 VAL A C 1
ATOM 1729 O O . VAL A 1 219 ? -5.500 -0.293 -13.923 1.00 91.69 219 VAL A O 1
ATOM 1732 N N . THR A 1 220 ? -5.614 -2.369 -14.765 1.00 92.31 220 THR A N 1
ATOM 1733 C CA . THR A 1 220 ? -4.467 -2.872 -14.011 1.00 92.31 220 THR A CA 1
ATOM 1734 C C . THR A 1 220 ? -3.156 -2.293 -14.546 1.00 92.31 220 THR A C 1
ATOM 1736 O O . THR A 1 220 ? -3.050 -1.918 -15.717 1.00 92.31 220 THR A O 1
ATOM 1739 N N . GLN A 1 221 ? -2.106 -2.275 -13.723 1.00 86.81 221 GLN A N 1
ATOM 1740 C CA . GLN A 1 221 ? -0.770 -1.853 -14.144 1.00 86.81 221 GLN A CA 1
ATOM 1741 C C . GLN A 1 221 ? -0.269 -2.696 -15.322 1.00 86.81 221 GLN A C 1
ATOM 1743 O O . GLN A 1 221 ? 0.313 -2.151 -16.260 1.00 86.81 221 GLN A O 1
ATOM 1748 N N . ARG A 1 222 ? -0.555 -4.006 -15.327 1.00 86.00 222 ARG A N 1
ATOM 1749 C CA . ARG A 1 222 ? -0.219 -4.901 -16.443 1.00 86.00 222 ARG A CA 1
ATOM 1750 C C . ARG A 1 222 ? -0.931 -4.496 -17.737 1.00 86.00 222 ARG A C 1
ATOM 1752 O O . ARG A 1 222 ? -0.315 -4.506 -18.801 1.00 86.00 222 ARG A O 1
ATOM 1759 N N . GLU A 1 223 ? -2.217 -4.162 -17.677 1.00 87.00 223 GLU A N 1
ATOM 1760 C CA . GLU A 1 223 ? -2.971 -3.687 -18.845 1.00 87.00 223 GLU A CA 1
ATOM 1761 C C . GLU A 1 223 ? -2.465 -2.327 -19.321 1.00 87.00 223 GLU A C 1
ATOM 1763 O O . GLU A 1 223 ? -2.228 -2.150 -20.516 1.00 87.00 223 GLU A O 1
ATOM 1768 N N . ASN A 1 224 ? -2.211 -1.398 -18.398 1.00 84.06 224 ASN A N 1
ATOM 1769 C CA . ASN A 1 224 ? -1.662 -0.089 -18.726 1.00 84.06 224 ASN A CA 1
ATOM 1770 C C . ASN A 1 224 ? -0.292 -0.208 -19.418 1.00 84.06 224 ASN A C 1
ATOM 1772 O O . ASN A 1 224 ? -0.067 0.414 -20.454 1.00 84.06 224 ASN A O 1
ATOM 1776 N N . GLN A 1 225 ? 0.597 -1.075 -18.922 1.00 78.88 225 GLN A N 1
ATOM 1777 C CA . GLN A 1 225 ? 1.885 -1.364 -19.565 1.00 78.88 225 GLN A CA 1
ATOM 1778 C C . GLN A 1 225 ? 1.707 -1.886 -20.997 1.00 78.88 225 GLN A C 1
ATOM 1780 O O . GLN A 1 225 ? 2.368 -1.397 -21.915 1.00 78.88 225 GLN A O 1
ATOM 1785 N N . LYS A 1 226 ? 0.774 -2.822 -21.224 1.00 82.56 226 LYS A N 1
ATOM 1786 C CA . LYS A 1 226 ? 0.460 -3.316 -22.577 1.00 82.56 226 LYS A CA 1
ATOM 1787 C C . LYS A 1 226 ? -0.035 -2.195 -23.496 1.00 82.56 226 LYS A C 1
ATOM 1789 O O . LYS A 1 226 ? 0.396 -2.128 -24.646 1.00 82.56 226 LYS A O 1
ATOM 1794 N N . LEU A 1 227 ? -0.897 -1.305 -22.998 1.00 80.06 227 LEU A N 1
ATOM 1795 C CA . LEU A 1 227 ? -1.420 -0.164 -23.758 1.00 80.06 227 LEU A CA 1
ATOM 1796 C C . LEU A 1 227 ? -0.317 0.838 -24.126 1.00 80.06 227 LEU A C 1
ATOM 1798 O O . LEU A 1 227 ? -0.276 1.315 -25.261 1.00 80.06 227 LEU A O 1
ATOM 1802 N N . VAL A 1 228 ? 0.593 1.135 -23.196 1.00 74.12 228 VAL A N 1
ATOM 1803 C CA . VAL A 1 228 ? 1.738 2.026 -23.439 1.00 74.12 228 VAL A CA 1
ATOM 1804 C C . VAL A 1 228 ? 2.681 1.424 -24.483 1.00 74.12 228 VAL A C 1
ATOM 1806 O O . VAL A 1 228 ? 3.025 2.104 -25.450 1.00 74.12 228 VAL A O 1
ATOM 1809 N N . ILE A 1 229 ? 3.032 0.140 -24.355 1.00 72.75 229 ILE A N 1
ATOM 1810 C CA . ILE A 1 229 ? 3.886 -0.563 -25.327 1.00 72.75 229 ILE A CA 1
ATOM 1811 C C . ILE A 1 229 ? 3.235 -0.571 -26.718 1.00 72.75 229 ILE A C 1
ATOM 1813 O O . ILE A 1 229 ? 3.903 -0.290 -27.714 1.00 72.75 229 ILE A O 1
ATOM 1817 N N . ALA A 1 230 ? 1.930 -0.846 -26.805 1.00 72.56 230 ALA A N 1
ATOM 1818 C CA . ALA A 1 230 ? 1.197 -0.827 -28.069 1.00 72.56 230 ALA A CA 1
ATOM 1819 C C . ALA A 1 230 ? 1.221 0.562 -28.731 1.00 72.56 230 ALA A C 1
ATOM 1821 O O . ALA A 1 230 ? 1.523 0.666 -29.920 1.00 72.56 230 ALA A O 1
ATOM 1822 N N . LYS A 1 231 ? 0.991 1.637 -27.960 1.00 72.31 231 LYS A N 1
ATOM 1823 C CA . LYS A 1 231 ? 1.085 3.021 -28.460 1.00 72.31 231 LYS A CA 1
ATOM 1824 C C . LYS A 1 231 ? 2.488 3.367 -28.954 1.00 72.31 231 LYS A C 1
ATOM 1826 O O . LYS A 1 231 ? 2.626 3.994 -30.002 1.00 72.31 231 LYS A O 1
ATOM 1831 N N . MET A 1 232 ? 3.531 2.948 -28.236 1.00 64.25 232 MET A N 1
ATOM 1832 C CA . MET A 1 232 ? 4.919 3.188 -28.649 1.00 64.25 232 MET A CA 1
ATOM 1833 C C . MET A 1 232 ? 5.257 2.468 -29.958 1.00 64.25 232 MET A C 1
ATOM 1835 O O . MET A 1 232 ? 5.920 3.051 -30.815 1.00 64.25 232 MET A O 1
ATOM 1839 N N . ARG A 1 233 ? 4.768 1.235 -30.148 1.00 66.06 233 ARG A N 1
ATOM 1840 C CA . ARG A 1 233 ? 4.938 0.485 -31.404 1.00 66.06 233 ARG A CA 1
ATOM 1841 C C . ARG A 1 233 ? 4.221 1.155 -32.577 1.00 66.06 233 ARG A C 1
ATOM 1843 O O . ARG A 1 233 ? 4.835 1.333 -33.623 1.00 66.06 233 ARG A O 1
ATOM 1850 N N . ASP A 1 234 ? 2.975 1.592 -32.393 1.00 64.31 234 ASP A N 1
ATOM 1851 C CA . ASP A 1 234 ? 2.228 2.318 -33.434 1.00 64.31 234 ASP A CA 1
ATOM 1852 C C . ASP A 1 234 ? 2.902 3.653 -33.800 1.00 64.31 234 ASP A C 1
ATOM 1854 O O . ASP A 1 234 ? 3.017 4.012 -34.968 1.00 64.31 234 ASP A O 1
ATOM 1858 N N . THR A 1 235 ? 3.446 4.361 -32.805 1.00 59.41 235 THR A N 1
ATOM 1859 C CA . THR A 1 235 ? 4.177 5.618 -33.034 1.00 59.41 235 THR A CA 1
ATOM 1860 C C . THR A 1 235 ? 5.498 5.380 -33.772 1.00 59.41 235 THR A C 1
ATOM 1862 O O . THR A 1 235 ? 5.811 6.129 -34.693 1.00 59.41 235 THR A O 1
ATOM 1865 N N . LYS A 1 236 ? 6.250 4.316 -33.441 1.00 57.06 236 LYS A N 1
ATOM 1866 C CA . LYS A 1 236 ? 7.454 3.923 -34.199 1.00 57.06 236 LYS A CA 1
ATOM 1867 C C . LYS A 1 236 ? 7.106 3.574 -35.651 1.00 57.06 236 LYS A C 1
ATOM 1869 O O . LYS A 1 236 ? 7.813 4.019 -36.546 1.00 57.06 236 LYS A O 1
ATOM 1874 N N . ASN A 1 237 ? 5.992 2.879 -35.892 1.00 50.09 237 ASN A N 1
ATOM 1875 C CA . ASN A 1 237 ? 5.538 2.540 -37.246 1.00 50.09 237 ASN A CA 1
ATOM 1876 C C . ASN A 1 237 ? 5.062 3.761 -38.054 1.00 50.09 237 ASN A C 1
ATOM 1878 O O . ASN A 1 237 ? 5.150 3.747 -39.276 1.00 50.09 237 ASN A O 1
ATOM 1882 N N . LYS A 1 238 ? 4.596 4.828 -37.393 1.00 47.66 238 LYS A N 1
ATOM 1883 C CA . LYS A 1 238 ? 4.201 6.094 -38.039 1.00 47.66 238 LYS A CA 1
ATOM 1884 C C . LYS A 1 238 ? 5.365 7.043 -38.339 1.00 47.66 238 LYS A C 1
ATOM 1886 O O . LYS A 1 238 ? 5.183 7.978 -39.106 1.00 47.66 238 LYS A O 1
ATOM 1891 N N . ILE A 1 239 ? 6.544 6.824 -37.751 1.00 42.94 239 ILE A N 1
ATOM 1892 C CA . ILE A 1 239 ? 7.759 7.628 -38.009 1.00 42.94 239 ILE A CA 1
ATOM 1893 C C . ILE A 1 239 ? 8.567 7.058 -39.199 1.00 42.94 239 ILE A C 1
ATOM 1895 O O . ILE A 1 239 ? 9.610 7.587 -39.575 1.00 42.94 239 ILE A O 1
ATOM 1899 N N . VAL A 1 240 ? 8.074 6.001 -39.847 1.00 40.62 240 VAL A N 1
ATOM 1900 C CA . VAL A 1 240 ? 8.720 5.372 -41.000 1.00 40.62 240 VAL A CA 1
ATOM 1901 C C . VAL A 1 240 ? 8.188 6.006 -42.300 1.00 40.62 240 VAL A C 1
ATOM 1903 O O . VAL A 1 240 ? 7.067 5.736 -42.719 1.00 40.62 240 VAL A O 1
ATOM 1906 N N . TYR A 1 241 ? 9.047 6.856 -42.884 1.00 39.34 241 TYR A N 1
ATOM 1907 C CA . TYR A 1 241 ? 9.004 7.565 -44.179 1.00 39.34 241 TYR A CA 1
ATOM 1908 C C . TYR A 1 241 ? 8.008 8.730 -44.33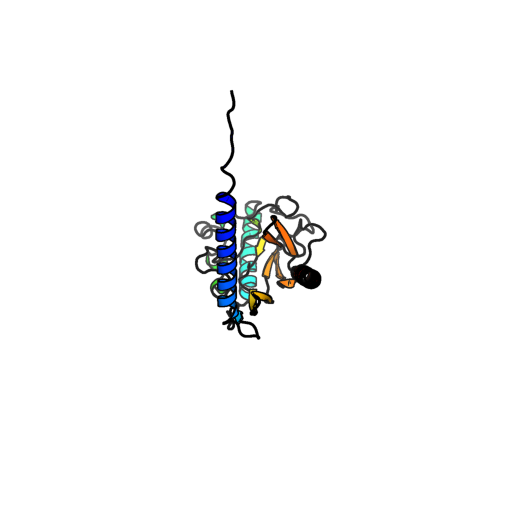6 1.00 39.34 241 TYR A C 1
ATOM 1910 O O . TYR A 1 241 ? 6.916 8.594 -44.880 1.00 39.34 241 TYR A O 1
ATOM 1918 N N . ALA A 1 242 ? 8.468 9.926 -43.960 1.00 32.34 242 ALA A N 1
ATOM 1919 C CA . ALA A 1 242 ? 8.339 11.071 -44.856 1.00 32.34 242 ALA A CA 1
ATOM 1920 C C . ALA A 1 242 ? 9.707 11.230 -45.538 1.00 32.34 242 ALA A C 1
ATOM 1922 O O . ALA A 1 242 ? 10.651 11.694 -44.893 1.00 32.34 242 ALA A O 1
ATOM 1923 N N . ASP A 1 243 ? 9.812 10.721 -46.768 1.00 38.25 243 ASP A N 1
ATOM 1924 C CA . ASP A 1 243 ? 10.909 11.041 -47.692 1.00 38.25 243 ASP A CA 1
ATOM 1925 C C . ASP A 1 243 ? 10.887 12.534 -48.062 1.00 38.25 243 ASP A C 1
ATOM 1927 O O . ASP A 1 243 ? 9.771 13.098 -48.197 1.00 38.25 243 ASP A O 1
#